Protein AF-A0A925VNV2-F1 (afdb_monomer)

Radius of gyration: 21.8 Å; Cα contacts (8 Å, |Δi|>4): 200; chains: 1; bounding box: 50×32×66 Å

Nearest PDB structures (foldseek):
  5hc9-assembly2_B  TM=7.415E-01  e=5.508E-05  Thermotoga maritima MSB8
  3h3a-assembly3_B  TM=7.361E-01  e=5.508E-05  Thermotoga maritima
  3h38-assembly1_A  TM=7.330E-01  e=1.297E-04  Thermotoga maritima
  3h37-assembly3_B  TM=7.299E-01  e=1.185E-04  Thermotoga maritima
  4wc5-assembly1_A  TM=7.336E-01  e=5.742E-04  Aquifex aeolicus VF5

pLDDT: mean 88.43, std 9.68, range [45.44, 98.38]

Solvent-accessible surface area (backbone atoms only — not comparable to full-atom values): 12417 Å² total; per-residue (Å²): 130,73,74,69,58,64,79,72,47,53,50,64,56,54,48,51,52,49,51,51,46,45,63,44,99,58,33,65,60,57,49,44,52,32,37,79,68,64,47,31,47,77,75,37,72,88,48,73,77,41,73,70,55,52,54,34,47,55,51,40,50,55,53,31,72,77,36,68,91,57,71,40,51,60,40,47,51,42,53,74,52,57,83,50,54,68,73,54,48,50,51,51,38,61,66,51,61,49,55,72,67,60,42,48,42,50,53,45,35,53,55,50,64,69,41,44,68,65,46,42,38,87,81,60,49,46,34,56,51,46,65,69,49,67,87,54,56,68,64,32,52,49,34,50,40,47,67,39,55,88,39,62,51,30,32,48,44,51,50,46,36,67,73,51,53,69,71,53,75,73,74,67,55,71,67,57,44,45,75,74,65,49,66,90,57,71,64,49,58,54,50,50,51,51,53,48,31,36,39,54,61,60,77,31,87,46,52,67,52,47,52,53,51,53,54,63,76,72,110

Foldseek 3Di:
DPPVPLVVDALQVLVVVLLVLLLDLCSLVVLVVCQVVVNQCSNPVPQHNDPLLSVLVVLVNVVCVVPVVLSDSLLSLLSSCLPPAPVRLVVNCVRNVDDDPSNLLNVLLNLVNVCQVVLLDLPNAQLNLLVSPVVGDPSSLVSCLSSPVVSCSNVVSSCCCVPPLVVDDQLDDLVNLVVVVDDDDVVSVVLSSVSSSCVSNVVDPHNVSSVVVSVVVVD

Sequence (219 aa):
MDDGMLERTSPERVCAELCLALAEPHPAYLLERADQSGVTPHIFPALHWTPPQHVRWQRAQLALALDVALAKPSLALGLLTYELDEPEREALRQRYRLPGDPARLLREVGSLKALRAALGDPALPNSRLDSLLAPYRVEAITVVQIAEQENDVLAGAISRYLNVLRPLAPLLNGRDLLGLGVRPGPQVGALLAQLRAAQADGVVTTRDEALELARKHMA

Structure (mmCIF, N/CA/C/O backbone):
data_AF-A0A925VNV2-F1
#
_entry.id   AF-A0A925VNV2-F1
#
loop_
_atom_site.group_PDB
_atom_site.id
_atom_site.type_symbol
_atom_site.label_atom_id
_atom_site.label_alt_id
_atom_site.label_comp_id
_atom_site.label_asym_id
_atom_site.label_entity_id
_atom_site.label_seq_id
_atom_site.pdbx_PDB_ins_code
_atom_site.Cartn_x
_atom_site.Cartn_y
_atom_site.Cartn_z
_atom_site.occupancy
_atom_site.B_iso_or_equiv
_atom_site.auth_seq_id
_atom_site.auth_comp_id
_atom_site.auth_asym_id
_atom_site.auth_atom_id
_atom_site.pdbx_PDB_model_num
ATOM 1 N N . MET A 1 1 ? 20.361 -9.199 -34.731 1.00 47.34 1 MET A N 1
ATOM 2 C CA . MET A 1 1 ? 19.004 -9.759 -34.558 1.00 47.34 1 MET A CA 1
ATOM 3 C C . MET A 1 1 ? 18.083 -8.945 -35.447 1.00 47.34 1 MET A C 1
ATOM 5 O O . MET A 1 1 ? 18.342 -7.759 -35.586 1.00 47.34 1 MET A O 1
ATOM 9 N N . ASP A 1 2 ? 17.123 -9.575 -36.124 1.00 45.44 2 ASP A N 1
ATOM 10 C CA . ASP A 1 2 ? 16.228 -8.907 -37.081 1.00 45.44 2 ASP A CA 1
ATOM 11 C C . ASP A 1 2 ? 15.332 -7.872 -36.374 1.00 45.44 2 ASP A C 1
ATOM 13 O O . ASP A 1 2 ? 14.291 -8.228 -35.818 1.00 45.44 2 ASP A O 1
ATOM 17 N N . ASP A 1 3 ? 15.718 -6.592 -36.433 1.00 50.28 3 ASP A N 1
ATOM 18 C CA . ASP A 1 3 ? 14.963 -5.437 -35.902 1.00 50.28 3 ASP A CA 1
ATOM 19 C C . ASP A 1 3 ? 13.498 -5.422 -36.380 1.00 50.28 3 ASP A C 1
ATOM 21 O O . ASP A 1 3 ? 12.582 -5.044 -35.653 1.00 50.28 3 ASP A O 1
ATOM 25 N N . GLY A 1 4 ? 13.237 -5.931 -37.589 1.00 56.72 4 GLY A N 1
ATOM 26 C CA . GLY A 1 4 ? 11.903 -5.931 -38.191 1.00 56.72 4 GLY A CA 1
ATOM 27 C C . GLY A 1 4 ? 10.933 -6.998 -37.668 1.00 56.72 4 GLY A C 1
ATOM 28 O O . GLY A 1 4 ? 9.763 -6.981 -38.050 1.00 56.72 4 GLY A O 1
ATOM 29 N N . MET A 1 5 ? 11.359 -7.959 -36.839 1.00 62.44 5 MET A N 1
ATOM 30 C CA . MET A 1 5 ? 10.470 -9.044 -36.385 1.00 62.44 5 MET A CA 1
ATOM 31 C C . MET A 1 5 ? 9.600 -8.629 -35.187 1.00 62.44 5 MET A C 1
ATOM 33 O O . MET A 1 5 ? 8.426 -9.005 -35.114 1.00 62.44 5 MET A O 1
ATOM 37 N N . LEU A 1 6 ? 10.135 -7.797 -34.289 1.00 61.28 6 LEU A N 1
ATOM 38 C CA . LEU A 1 6 ? 9.393 -7.240 -33.153 1.00 61.28 6 LEU A CA 1
ATOM 39 C C . LEU A 1 6 ? 8.378 -6.183 -33.596 1.00 61.28 6 LEU A C 1
ATOM 41 O O . LEU A 1 6 ? 7.252 -6.185 -33.109 1.00 61.28 6 LEU A O 1
ATOM 45 N N . GLU A 1 7 ? 8.718 -5.359 -34.588 1.00 62.47 7 GLU A N 1
ATOM 46 C CA . GLU A 1 7 ? 7.800 -4.358 -35.156 1.00 62.47 7 GLU A CA 1
ATOM 47 C C . GLU A 1 7 ? 6.587 -4.984 -35.863 1.00 62.47 7 GLU A C 1
ATOM 49 O O . GLU A 1 7 ? 5.526 -4.371 -35.971 1.00 62.47 7 GLU A O 1
ATOM 54 N N . ARG A 1 8 ? 6.723 -6.235 -36.315 1.00 69.00 8 ARG A N 1
ATOM 55 C CA . ARG A 1 8 ? 5.651 -7.029 -36.938 1.00 69.00 8 ARG A CA 1
ATOM 56 C C . ARG A 1 8 ? 4.852 -7.857 -35.932 1.00 69.00 8 ARG A C 1
ATOM 58 O O . ARG A 1 8 ? 3.890 -8.526 -36.317 1.00 69.00 8 ARG A O 1
ATOM 65 N N . THR A 1 9 ? 5.257 -7.855 -34.666 1.00 76.12 9 THR A N 1
ATOM 66 C CA . THR A 1 9 ? 4.602 -8.609 -33.600 1.00 76.12 9 THR A CA 1
ATOM 67 C C . THR A 1 9 ? 3.540 -7.735 -32.943 1.00 76.12 9 THR A C 1
ATOM 69 O O . THR A 1 9 ? 3.775 -6.567 -32.644 1.00 76.12 9 THR A O 1
ATOM 72 N N . SER A 1 10 ? 2.341 -8.282 -32.735 1.00 83.81 10 SER A N 1
ATOM 73 C CA . SER A 1 10 ? 1.261 -7.503 -32.130 1.00 83.81 10 SER A CA 1
ATOM 74 C C . SER A 1 10 ? 1.585 -7.164 -30.663 1.00 83.81 10 SER A C 1
ATOM 76 O O . SER A 1 10 ? 2.235 -7.972 -29.986 1.00 83.81 10 SER A O 1
ATOM 78 N N . PRO A 1 11 ? 1.128 -6.011 -30.136 1.00 83.00 11 PRO A N 1
ATOM 79 C CA . PRO A 1 11 ? 1.331 -5.645 -28.734 1.00 83.00 11 PRO A CA 1
ATOM 80 C C . PRO A 1 11 ? 0.873 -6.730 -27.751 1.00 83.00 11 PRO A C 1
ATOM 82 O O . PRO A 1 11 ? 1.510 -6.945 -26.726 1.00 83.00 11 PRO A O 1
ATOM 85 N N . GLU A 1 12 ? -0.187 -7.471 -28.077 1.00 80.69 12 GLU A N 1
ATOM 86 C CA . GLU A 1 12 ? -0.700 -8.567 -27.251 1.00 80.69 12 GLU A CA 1
ATOM 87 C C . GLU A 1 12 ? 0.308 -9.714 -27.134 1.00 80.69 12 GLU A C 1
ATOM 89 O O . GLU A 1 12 ? 0.502 -10.256 -26.047 1.00 80.69 12 GLU A O 1
ATOM 94 N N . ARG A 1 13 ? 0.984 -10.065 -28.237 1.00 83.81 13 ARG A N 1
ATOM 95 C CA . ARG A 1 13 ? 2.022 -11.104 -28.232 1.00 83.81 13 ARG A CA 1
ATOM 96 C C . ARG A 1 13 ? 3.247 -10.648 -27.449 1.00 83.81 13 ARG A C 1
ATOM 98 O O . ARG A 1 13 ? 3.739 -11.410 -26.629 1.00 83.81 13 ARG A O 1
ATOM 105 N N . VAL A 1 14 ? 3.686 -9.400 -27.629 1.00 84.56 14 VAL A N 1
ATOM 106 C CA . VAL A 1 14 ? 4.793 -8.831 -26.837 1.00 84.56 14 VAL A CA 1
ATOM 107 C C . VAL A 1 14 ? 4.452 -8.826 -25.343 1.00 84.56 14 VAL A C 1
ATOM 109 O O . VAL A 1 14 ? 5.281 -9.206 -24.522 1.00 84.56 14 VAL A O 1
ATOM 112 N N . CYS A 1 15 ? 3.219 -8.460 -24.979 1.00 81.88 15 CYS A N 1
ATOM 113 C CA . CYS A 1 15 ? 2.764 -8.500 -23.591 1.00 81.88 15 CYS A CA 1
ATOM 114 C C . CYS A 1 15 ? 2.761 -9.924 -23.022 1.00 81.88 15 CYS A C 1
ATOM 116 O O . CYS A 1 15 ? 3.162 -10.115 -21.877 1.00 81.88 15 CYS A O 1
ATOM 118 N N . ALA A 1 16 ? 2.318 -10.917 -23.800 1.00 80.88 16 ALA A N 1
ATOM 119 C CA . ALA A 1 16 ? 2.318 -12.313 -23.374 1.00 80.88 16 ALA A CA 1
ATOM 120 C C . ALA A 1 16 ? 3.743 -12.822 -23.105 1.00 80.88 16 ALA A C 1
ATOM 122 O O . ALA A 1 16 ? 3.992 -13.387 -22.042 1.00 80.88 16 ALA A O 1
ATOM 123 N N . GLU A 1 17 ? 4.684 -12.550 -24.012 1.00 86.81 17 GLU A N 1
ATOM 124 C CA . GLU A 1 17 ? 6.101 -12.894 -23.829 1.00 86.81 17 GLU A CA 1
ATOM 125 C C . GLU A 1 17 ? 6.716 -12.161 -22.630 1.00 86.81 17 GLU A C 1
ATOM 127 O O . GLU A 1 17 ? 7.455 -12.759 -21.854 1.00 86.81 17 GLU A O 1
ATOM 132 N N . LEU A 1 18 ? 6.365 -10.888 -22.408 1.00 82.56 18 LEU A N 1
ATOM 133 C CA . LEU A 1 18 ? 6.805 -10.156 -21.220 1.00 82.56 18 LEU A CA 1
ATOM 134 C C . LEU A 1 18 ? 6.268 -10.799 -19.934 1.00 82.56 18 LEU A C 1
ATOM 136 O O . LEU A 1 18 ? 7.007 -10.935 -18.964 1.00 82.56 18 LEU A O 1
ATOM 140 N N . CYS A 1 19 ? 5.002 -11.222 -19.910 1.00 80.56 19 CYS A N 1
ATOM 141 C CA . CYS A 1 19 ? 4.441 -11.941 -18.767 1.00 80.56 19 CYS A CA 1
ATOM 142 C C . CYS A 1 19 ? 5.165 -13.267 -18.506 1.00 80.56 19 CYS A C 1
ATOM 144 O O . CYS A 1 19 ? 5.406 -13.585 -17.343 1.00 80.56 19 CYS A O 1
ATOM 146 N N . LEU A 1 20 ? 5.523 -14.009 -19.560 1.00 83.62 20 LEU A N 1
ATOM 147 C CA . LEU A 1 20 ? 6.326 -15.228 -19.441 1.00 83.62 20 LEU A CA 1
ATOM 148 C C . LEU A 1 20 ? 7.716 -14.907 -18.884 1.00 83.62 20 LEU A C 1
ATOM 150 O O . LEU A 1 20 ? 8.099 -15.475 -17.868 1.00 83.62 20 LEU A O 1
ATOM 154 N N . ALA A 1 21 ? 8.413 -13.924 -19.456 1.00 84.19 21 ALA A N 1
ATOM 155 C CA . ALA A 1 21 ? 9.734 -13.499 -18.998 1.00 84.19 21 ALA A CA 1
ATOM 156 C C . ALA A 1 21 ? 9.735 -13.046 -17.529 1.00 84.19 21 ALA A C 1
ATOM 158 O O . ALA A 1 21 ? 10.677 -13.339 -16.800 1.00 84.19 21 ALA A O 1
ATOM 159 N N . LEU A 1 22 ? 8.677 -12.364 -17.074 1.00 81.56 22 LEU A N 1
ATOM 160 C CA . LEU A 1 22 ? 8.511 -11.942 -15.679 1.00 81.56 22 LEU A CA 1
ATOM 161 C C . LEU A 1 22 ? 8.169 -13.093 -14.718 1.00 81.56 22 LEU A C 1
ATOM 163 O O . LEU A 1 22 ? 8.310 -12.918 -13.508 1.00 81.56 22 LEU A O 1
ATOM 167 N N . ALA A 1 23 ? 7.699 -14.231 -15.232 1.00 81.00 23 ALA A N 1
ATOM 168 C CA . ALA A 1 23 ? 7.385 -15.428 -14.453 1.00 81.00 23 ALA A CA 1
ATOM 169 C C . ALA A 1 23 ? 8.557 -16.425 -14.367 1.00 81.00 23 ALA A C 1
ATOM 171 O O . ALA A 1 23 ? 8.484 -17.380 -13.594 1.00 81.00 23 ALA A O 1
ATOM 172 N N . GLU A 1 24 ? 9.626 -16.215 -15.138 1.00 83.31 24 GLU A N 1
ATOM 173 C CA . GLU A 1 24 ? 10.839 -17.036 -15.099 1.00 83.31 24 GLU A CA 1
ATOM 174 C C . GLU A 1 24 ? 11.578 -16.916 -13.749 1.00 83.31 24 GLU A C 1
ATOM 176 O O . GLU A 1 24 ? 11.422 -15.915 -13.047 1.00 83.31 24 GLU A O 1
ATOM 181 N N . PRO A 1 25 ? 12.443 -17.883 -13.376 1.00 77.12 25 PRO A N 1
ATOM 182 C CA . PRO A 1 25 ? 13.204 -17.836 -12.122 1.00 77.12 25 PRO A CA 1
ATOM 183 C C . PRO A 1 25 ? 14.156 -16.637 -11.996 1.00 77.12 25 PRO A C 1
ATOM 185 O O . PRO A 1 25 ? 14.424 -16.169 -10.890 1.00 77.12 25 PRO A O 1
ATOM 188 N N . HIS A 1 26 ? 14.675 -16.134 -13.123 1.00 76.69 26 HIS A N 1
ATOM 189 C CA . HIS A 1 26 ? 15.643 -15.030 -13.173 1.00 76.69 26 HIS A CA 1
ATOM 190 C C . HIS A 1 26 ? 15.205 -13.931 -14.157 1.00 76.69 26 HIS A C 1
ATOM 192 O O . HIS A 1 26 ? 15.873 -13.695 -15.168 1.00 76.69 26 HIS A O 1
ATOM 198 N N . PRO A 1 27 ? 14.104 -13.214 -13.868 1.00 79.75 27 PRO A N 1
ATOM 199 C CA . PRO A 1 27 ? 13.517 -12.262 -14.810 1.00 79.75 27 PRO A CA 1
ATOM 200 C C . PRO A 1 27 ? 14.434 -11.054 -15.061 1.00 79.75 27 PRO A C 1
ATOM 202 O O . PRO A 1 27 ? 14.490 -10.544 -16.177 1.00 79.75 27 PRO A O 1
ATOM 205 N N . ALA A 1 28 ? 15.232 -10.648 -14.063 1.00 80.19 28 ALA A N 1
ATOM 206 C CA . ALA A 1 28 ? 16.227 -9.578 -14.200 1.00 80.19 28 ALA A CA 1
ATOM 207 C C . ALA A 1 28 ? 17.226 -9.842 -15.328 1.00 80.19 28 ALA A C 1
ATOM 209 O O . ALA A 1 28 ? 17.515 -8.953 -16.120 1.00 80.19 28 ALA A O 1
ATOM 210 N N . TYR A 1 29 ? 17.738 -11.072 -15.401 1.00 82.94 29 TYR A N 1
ATOM 211 C CA . TYR A 1 29 ? 18.734 -11.447 -16.397 1.00 82.94 29 TYR A CA 1
ATOM 212 C C . TYR A 1 29 ? 18.166 -11.336 -17.816 1.00 82.94 29 TYR A C 1
ATOM 214 O O . TYR A 1 29 ? 18.825 -10.814 -18.713 1.00 82.94 29 TYR A O 1
ATOM 222 N N . LEU A 1 30 ? 16.925 -11.791 -18.020 1.00 83.56 30 LEU A N 1
ATOM 223 C CA . LEU A 1 30 ? 16.252 -11.706 -19.318 1.00 83.56 30 LEU A CA 1
ATOM 224 C C . LEU A 1 30 ? 16.019 -10.253 -19.742 1.00 83.56 30 LEU A C 1
ATOM 226 O O . LEU A 1 30 ? 16.251 -9.911 -20.900 1.00 83.56 30 LEU A O 1
ATOM 230 N N . LEU A 1 31 ? 15.605 -9.400 -18.805 1.00 82.00 31 LEU A N 1
ATOM 231 C CA . LEU A 1 31 ? 15.369 -7.977 -19.052 1.00 82.00 31 LEU A CA 1
ATOM 232 C C . LEU A 1 31 ? 16.671 -7.222 -19.348 1.00 82.00 31 LEU A C 1
ATOM 234 O O . LEU A 1 31 ? 16.718 -6.444 -20.297 1.00 82.00 31 LEU A O 1
ATOM 238 N N . GLU A 1 32 ? 17.744 -7.511 -18.610 1.00 85.25 32 GLU A N 1
ATOM 239 C CA . GLU A 1 32 ? 19.077 -6.969 -18.879 1.00 85.25 32 GLU A CA 1
ATOM 240 C C . GLU A 1 32 ? 19.569 -7.356 -20.280 1.00 85.25 32 GLU A C 1
ATOM 242 O O . GLU A 1 32 ? 20.040 -6.511 -21.042 1.00 85.25 32 GLU A O 1
ATOM 247 N N . ARG A 1 33 ? 19.427 -8.633 -20.657 1.00 87.56 33 ARG A N 1
ATOM 248 C CA . ARG A 1 33 ? 19.802 -9.112 -21.995 1.00 87.56 33 ARG A CA 1
ATOM 249 C C . ARG A 1 33 ? 18.975 -8.449 -23.091 1.00 87.56 33 ARG A C 1
ATOM 251 O O . ARG A 1 33 ? 19.525 -8.131 -24.148 1.00 87.56 33 ARG A O 1
ATOM 258 N N . ALA A 1 34 ? 17.674 -8.270 -22.861 1.00 84.50 34 ALA A N 1
ATOM 259 C CA . ALA A 1 34 ? 16.788 -7.590 -23.797 1.00 84.50 34 ALA A CA 1
ATOM 260 C C . ALA A 1 34 ? 17.236 -6.138 -24.013 1.00 84.50 34 ALA A C 1
ATOM 262 O O . ALA A 1 34 ? 17.289 -5.684 -25.154 1.00 84.50 34 ALA A O 1
ATOM 263 N N . ASP A 1 35 ? 17.632 -5.442 -22.948 1.00 84.94 35 ASP A N 1
ATOM 264 C CA . ASP A 1 35 ? 18.110 -4.060 -23.020 1.00 84.94 35 ASP A CA 1
ATOM 265 C C . ASP A 1 35 ? 19.449 -3.944 -23.756 1.00 84.94 35 ASP A C 1
ATOM 267 O O . ASP A 1 35 ? 19.565 -3.186 -24.717 1.00 84.94 35 ASP A O 1
ATOM 271 N N . GLN A 1 36 ? 20.421 -4.799 -23.416 1.00 87.19 36 GLN A N 1
ATOM 272 C CA . GLN A 1 36 ? 21.721 -4.882 -24.102 1.00 87.19 36 GLN A CA 1
ATOM 273 C C . GLN A 1 36 ? 21.592 -5.202 -25.598 1.00 87.19 36 GLN A C 1
ATOM 275 O O . GLN A 1 36 ? 22.461 -4.846 -26.393 1.00 87.19 36 GLN A O 1
ATOM 280 N N . SER A 1 37 ? 20.519 -5.895 -25.979 1.00 86.81 37 SER A N 1
ATOM 281 C CA . SER A 1 37 ? 20.225 -6.259 -27.367 1.00 86.81 37 SER A CA 1
ATOM 282 C C . SER A 1 37 ? 19.415 -5.193 -28.110 1.00 86.81 37 SER A C 1
ATOM 284 O O . SER A 1 37 ? 19.081 -5.406 -29.273 1.00 86.81 37 SER A O 1
ATOM 286 N N . GLY A 1 38 ? 19.074 -4.081 -27.451 1.00 85.25 38 GLY A N 1
ATOM 287 C CA . GLY A 1 38 ? 18.272 -2.999 -28.016 1.00 85.25 38 GLY A CA 1
ATOM 288 C C . GLY A 1 38 ? 16.778 -3.307 -28.120 1.00 85.25 38 GLY A C 1
ATOM 289 O O . GLY A 1 38 ? 16.069 -2.556 -28.766 1.00 85.25 38 GLY A O 1
ATOM 290 N N . VAL A 1 39 ? 16.275 -4.379 -27.494 1.00 84.88 39 VAL A N 1
ATOM 291 C CA . VAL A 1 39 ? 14.875 -4.836 -27.613 1.00 84.88 39 VAL A CA 1
ATOM 292 C C . VAL A 1 39 ? 13.920 -4.049 -26.707 1.00 84.88 39 VAL A C 1
ATOM 294 O O . VAL A 1 39 ? 12.756 -3.848 -27.062 1.00 84.88 39 VAL A O 1
ATOM 297 N N . THR A 1 40 ? 14.379 -3.582 -25.542 1.00 83.50 40 THR A N 1
ATOM 298 C CA . THR A 1 40 ? 13.534 -2.895 -24.545 1.00 83.50 40 THR A CA 1
ATOM 299 C C . THR A 1 40 ? 12.817 -1.645 -25.069 1.00 83.50 40 THR A C 1
ATOM 301 O O . THR A 1 40 ? 11.620 -1.541 -24.783 1.00 83.50 40 THR A O 1
ATOM 304 N N . PRO A 1 41 ? 13.408 -0.766 -25.912 1.00 83.00 41 PRO A N 1
ATOM 305 C CA . PRO A 1 41 ? 12.689 0.391 -26.447 1.00 83.00 41 PRO A CA 1
ATOM 306 C C . PRO A 1 41 ? 11.560 -0.001 -27.414 1.00 83.00 41 PRO A C 1
ATOM 308 O O . PRO A 1 41 ? 10.569 0.722 -27.524 1.00 83.00 41 PRO A O 1
ATOM 311 N N . HIS A 1 42 ? 11.658 -1.163 -28.079 1.00 82.38 42 HIS A N 1
ATOM 312 C CA . HIS A 1 42 ? 10.584 -1.694 -28.933 1.00 82.38 42 HIS A CA 1
ATOM 313 C C . HIS A 1 42 ? 9.419 -2.264 -28.106 1.00 82.38 42 HIS A C 1
ATOM 315 O O . HIS A 1 42 ? 8.258 -2.193 -28.530 1.00 82.38 42 HIS A O 1
ATOM 321 N N . ILE A 1 43 ? 9.705 -2.784 -26.904 1.00 81.50 43 ILE A N 1
ATOM 322 C CA . ILE A 1 43 ? 8.675 -3.142 -25.921 1.00 81.50 43 ILE A CA 1
ATOM 323 C C . ILE A 1 43 ? 8.014 -1.849 -25.431 1.00 81.50 43 ILE A C 1
ATOM 325 O O . ILE A 1 43 ? 6.816 -1.630 -25.631 1.00 81.50 43 ILE A O 1
ATOM 329 N N . PHE A 1 44 ? 8.769 -0.948 -24.819 1.00 83.25 44 PHE A N 1
ATOM 330 C CA . PHE A 1 44 ? 8.243 0.345 -24.410 1.00 83.25 44 PHE A CA 1
ATOM 331 C C . PHE A 1 44 ? 9.371 1.382 -24.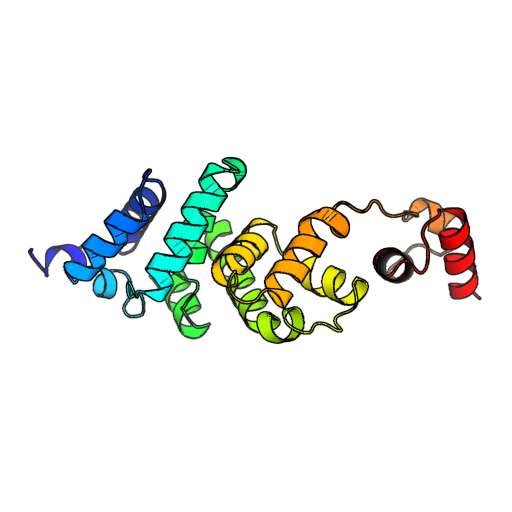397 1.00 83.25 44 PHE A C 1
ATOM 333 O O . PHE A 1 44 ? 10.365 1.139 -23.722 1.00 83.25 44 PHE A O 1
ATOM 340 N N . PRO A 1 45 ? 9.242 2.535 -25.083 1.00 83.88 45 PRO A N 1
ATOM 341 C CA . PRO A 1 45 ? 10.367 3.454 -25.274 1.00 83.88 45 PRO A CA 1
ATOM 342 C C . PRO A 1 45 ? 11.024 3.953 -23.986 1.00 83.88 45 PRO A C 1
ATOM 344 O O . PRO A 1 45 ? 12.233 4.122 -23.967 1.00 83.88 45 PRO A O 1
ATOM 347 N N . ALA A 1 46 ? 10.237 4.163 -22.927 1.00 84.56 46 ALA A N 1
ATOM 348 C CA . ALA A 1 46 ? 10.727 4.624 -21.625 1.00 84.56 46 ALA A CA 1
ATOM 349 C C . ALA A 1 46 ? 11.243 3.486 -20.723 1.00 84.56 46 ALA A C 1
ATOM 351 O O . ALA A 1 46 ? 11.639 3.714 -19.579 1.00 84.56 46 ALA A O 1
ATOM 352 N N . LEU A 1 47 ? 11.196 2.239 -21.201 1.00 82.81 47 LEU A N 1
ATOM 353 C CA . LEU A 1 47 ? 11.722 1.099 -20.472 1.00 82.81 47 LEU A CA 1
ATOM 354 C C . LEU A 1 47 ? 13.214 0.952 -20.766 1.00 82.81 47 LEU A C 1
ATOM 356 O O . LEU A 1 47 ? 13.607 0.613 -21.878 1.00 82.81 47 LEU A O 1
ATOM 360 N N . HIS A 1 48 ? 14.026 1.175 -19.739 1.00 80.31 48 HIS A N 1
ATOM 361 C CA . HIS A 1 48 ? 15.480 1.081 -19.817 1.00 80.31 48 HIS A CA 1
ATOM 362 C C . HIS A 1 48 ? 16.015 0.292 -18.640 1.00 80.31 48 HIS A C 1
ATOM 364 O O . HIS A 1 48 ? 15.658 0.610 -17.508 1.00 80.31 48 HIS A O 1
ATOM 370 N N . TRP A 1 49 ? 16.911 -0.660 -18.876 1.00 81.38 49 TRP A N 1
ATOM 371 C CA . TRP A 1 49 ? 17.584 -1.382 -17.802 1.00 81.38 49 TRP A CA 1
ATOM 372 C C . TRP A 1 49 ? 18.760 -0.569 -17.255 1.00 81.38 49 TRP A C 1
ATOM 374 O O . TRP A 1 49 ? 19.865 -0.561 -17.795 1.00 81.38 49 TRP A O 1
ATOM 384 N N . THR A 1 50 ? 18.527 0.148 -16.158 1.00 78.88 50 THR A N 1
ATOM 385 C CA . THR A 1 50 ? 19.543 1.013 -15.540 1.00 78.88 50 THR A CA 1
ATOM 386 C C . THR A 1 50 ? 20.225 0.335 -14.344 1.00 78.88 50 THR A C 1
ATOM 388 O O . THR A 1 50 ? 19.633 -0.545 -13.712 1.00 78.88 50 THR A O 1
ATOM 391 N N . PRO A 1 51 ? 21.446 0.750 -13.944 1.00 79.38 51 PRO A N 1
ATOM 392 C CA . PRO A 1 51 ? 22.085 0.209 -12.742 1.00 79.38 51 PRO A CA 1
ATOM 393 C C . PRO A 1 51 ? 21.215 0.305 -11.467 1.00 79.38 51 PRO A C 1
ATOM 395 O O . PRO A 1 51 ? 21.152 -0.679 -10.727 1.00 79.38 51 PRO A O 1
ATOM 398 N N . PRO A 1 52 ? 20.461 1.401 -11.215 1.00 77.31 52 PRO A N 1
ATOM 399 C CA . PRO A 1 52 ? 19.480 1.437 -10.128 1.00 77.31 52 PRO A CA 1
ATOM 400 C C . PRO A 1 52 ? 18.373 0.376 -10.242 1.00 77.31 52 PRO A C 1
ATOM 402 O O . PRO A 1 52 ? 17.992 -0.214 -9.229 1.00 77.31 52 PRO A O 1
ATOM 405 N N . GLN A 1 53 ? 17.870 0.088 -11.450 1.00 78.56 53 GLN A N 1
ATOM 406 C CA . GLN A 1 53 ? 16.894 -0.992 -11.645 1.00 78.56 53 GLN A CA 1
ATOM 407 C C . GLN A 1 53 ? 17.490 -2.359 -11.318 1.00 78.56 53 GLN A C 1
ATOM 409 O O . GLN A 1 53 ? 16.843 -3.145 -10.625 1.00 78.56 53 GLN A O 1
ATOM 414 N N . HIS A 1 54 ? 18.734 -2.612 -11.731 1.00 80.25 54 HIS A N 1
ATOM 415 C CA . HIS A 1 54 ? 19.434 -3.852 -11.407 1.00 80.25 54 HIS A CA 1
ATOM 416 C C . HIS A 1 54 ? 19.536 -4.059 -9.886 1.00 80.25 54 HIS A C 1
ATOM 418 O O . HIS A 1 54 ? 19.182 -5.123 -9.375 1.00 80.25 54 HIS A O 1
ATOM 424 N N . VAL A 1 55 ? 19.940 -3.025 -9.137 1.00 79.75 55 VAL A N 1
ATOM 425 C CA . VAL A 1 55 ? 20.030 -3.084 -7.666 1.00 79.75 55 VAL A CA 1
ATOM 426 C C . VAL A 1 55 ? 18.665 -3.352 -7.026 1.00 79.75 55 VAL A C 1
ATOM 428 O O . VAL A 1 55 ? 18.544 -4.234 -6.172 1.00 79.75 55 VAL A O 1
ATOM 431 N N . ARG A 1 56 ? 17.610 -2.641 -7.447 1.00 82.62 56 ARG A N 1
ATOM 432 C CA . ARG A 1 56 ? 16.250 -2.879 -6.932 1.00 82.62 56 ARG A CA 1
ATOM 433 C C . ARG A 1 56 ? 15.765 -4.287 -7.222 1.00 82.62 56 ARG A C 1
ATOM 435 O O . ARG A 1 56 ? 15.143 -4.900 -6.360 1.00 82.62 56 ARG A O 1
ATOM 442 N N . TRP A 1 57 ? 16.066 -4.819 -8.401 1.00 80.88 57 TRP A N 1
ATOM 443 C CA . TRP A 1 57 ? 15.643 -6.162 -8.766 1.00 80.88 57 TRP A CA 1
ATOM 444 C C . TRP A 1 57 ? 16.404 -7.247 -8.008 1.00 80.88 57 TRP A C 1
ATOM 446 O O . TRP A 1 57 ? 15.823 -8.253 -7.607 1.00 80.88 57 TRP A O 1
ATOM 456 N N . GLN A 1 58 ? 17.697 -7.048 -7.751 1.00 79.50 58 GLN A N 1
ATOM 457 C CA . GLN A 1 58 ? 18.464 -7.941 -6.887 1.00 79.50 58 GLN A CA 1
ATOM 458 C C . GLN A 1 58 ? 17.867 -7.984 -5.471 1.00 79.50 58 GLN A C 1
ATOM 460 O O . GLN A 1 58 ? 17.692 -9.062 -4.904 1.00 79.50 58 GLN A O 1
ATOM 465 N N . ARG A 1 59 ? 17.472 -6.826 -4.927 1.00 77.62 59 ARG A N 1
ATOM 466 C CA . ARG A 1 59 ? 16.772 -6.738 -3.634 1.00 77.62 59 ARG A CA 1
ATOM 467 C C . ARG A 1 59 ? 15.397 -7.395 -3.672 1.00 77.62 59 ARG A C 1
ATOM 469 O O . ARG A 1 59 ? 15.056 -8.135 -2.754 1.00 77.62 59 ARG A O 1
ATOM 476 N N . ALA A 1 60 ? 14.634 -7.168 -4.739 1.00 79.38 60 ALA A N 1
ATOM 477 C CA . ALA A 1 60 ? 13.353 -7.824 -4.954 1.00 79.38 60 ALA A CA 1
ATOM 478 C C . ALA A 1 60 ? 13.501 -9.345 -4.920 1.00 79.38 60 ALA A C 1
ATOM 480 O O . ALA A 1 60 ? 12.763 -10.003 -4.202 1.00 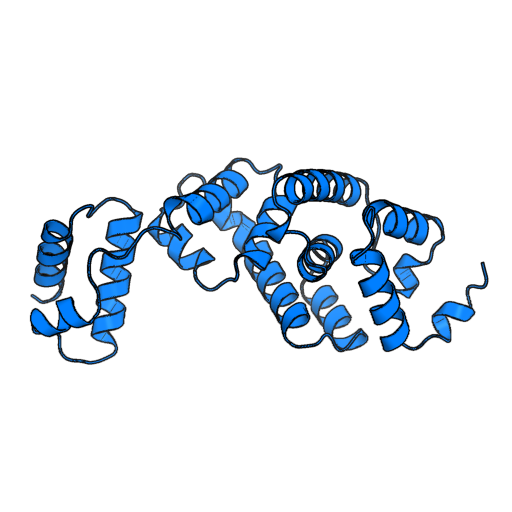79.38 60 ALA A O 1
ATOM 481 N N . GLN A 1 61 ? 14.488 -9.901 -5.626 1.00 76.94 61 GLN A N 1
ATOM 482 C CA . GLN A 1 61 ? 14.752 -11.342 -5.630 1.00 76.94 61 GLN A CA 1
ATOM 483 C C . GLN A 1 61 ? 15.066 -11.882 -4.232 1.00 76.94 61 GLN A C 1
ATOM 485 O O . GLN A 1 61 ? 14.545 -12.930 -3.865 1.00 76.94 61 GLN A O 1
ATOM 490 N N . LEU A 1 62 ? 15.858 -11.164 -3.430 1.00 77.06 62 LEU A N 1
ATOM 491 C CA . LEU A 1 62 ? 16.118 -11.555 -2.041 1.00 77.06 62 LEU A CA 1
ATOM 492 C C . LEU A 1 62 ? 14.832 -11.543 -1.201 1.00 77.06 62 LEU A C 1
ATOM 494 O O . LEU A 1 62 ? 14.579 -12.495 -0.470 1.00 77.06 62 LEU A O 1
ATOM 498 N N . ALA A 1 63 ? 13.992 -10.513 -1.337 1.00 75.62 63 ALA A N 1
ATOM 499 C CA . ALA A 1 63 ? 12.706 -10.443 -0.641 1.00 75.62 63 ALA A CA 1
ATOM 500 C C . ALA A 1 63 ? 11.742 -11.567 -1.077 1.00 75.62 63 ALA A C 1
ATOM 502 O O . ALA A 1 63 ? 11.127 -12.211 -0.232 1.00 75.62 63 ALA A O 1
ATOM 503 N N . LEU A 1 64 ? 11.658 -11.848 -2.381 1.00 74.62 64 LEU A N 1
ATOM 504 C CA . LEU A 1 64 ? 10.853 -12.932 -2.962 1.00 74.62 64 LEU A CA 1
ATOM 505 C C . LEU A 1 64 ? 11.337 -14.321 -2.524 1.00 74.62 64 LEU A C 1
ATOM 507 O O . LEU A 1 64 ? 10.530 -15.230 -2.352 1.00 74.62 64 LEU A O 1
ATOM 511 N N . ALA A 1 65 ? 12.647 -14.494 -2.337 1.00 73.88 65 ALA A N 1
ATOM 512 C CA . ALA A 1 65 ? 13.222 -15.742 -1.841 1.00 73.88 65 ALA A CA 1
ATOM 513 C C . ALA A 1 65 ? 12.869 -16.007 -0.368 1.00 73.88 65 ALA A C 1
ATOM 515 O O . ALA A 1 65 ? 12.801 -17.162 0.045 1.00 73.88 65 ALA A O 1
ATOM 516 N N . LEU A 1 66 ? 12.641 -14.949 0.418 1.00 74.12 66 LEU A N 1
ATOM 517 C CA . LEU A 1 66 ? 12.214 -15.047 1.815 1.00 74.12 66 LEU A CA 1
ATOM 518 C C . LEU A 1 66 ? 10.699 -15.243 1.954 1.00 74.12 66 LEU A C 1
ATOM 520 O O . LEU A 1 66 ? 10.258 -15.864 2.919 1.00 74.12 66 LEU A O 1
ATOM 524 N N . ASP A 1 67 ? 9.913 -14.742 0.997 1.00 75.94 67 ASP A N 1
ATOM 525 C CA . ASP A 1 67 ? 8.460 -14.900 0.969 1.00 75.94 67 ASP A CA 1
ATOM 526 C C . ASP A 1 67 ? 7.946 -15.202 -0.447 1.00 75.94 67 ASP A C 1
ATOM 528 O O . ASP A 1 67 ? 7.717 -14.315 -1.276 1.00 75.94 67 ASP A O 1
ATOM 532 N N . VAL A 1 68 ? 7.688 -16.487 -0.702 1.00 71.00 68 VAL A N 1
ATOM 533 C CA . VAL A 1 68 ? 7.153 -16.976 -1.980 1.00 71.00 68 VAL A CA 1
ATOM 534 C C . VAL A 1 68 ? 5.762 -16.424 -2.300 1.00 71.00 68 VAL A C 1
ATOM 536 O O . VAL A 1 68 ? 5.375 -16.403 -3.467 1.00 71.00 68 VAL A O 1
ATOM 539 N N . ALA A 1 69 ? 5.005 -15.935 -1.308 1.00 71.50 69 ALA A N 1
ATOM 540 C CA . ALA A 1 69 ? 3.709 -15.304 -1.555 1.00 71.50 69 ALA A CA 1
ATOM 541 C C . ALA A 1 69 ? 3.844 -13.999 -2.359 1.00 71.50 69 ALA A C 1
ATOM 543 O O . ALA A 1 69 ? 2.873 -13.543 -2.974 1.00 71.50 69 ALA A O 1
ATOM 544 N N . LEU A 1 70 ? 5.049 -13.420 -2.391 1.00 71.19 70 LEU A N 1
ATOM 545 C CA . LEU A 1 70 ? 5.376 -12.237 -3.176 1.00 71.19 70 LEU A CA 1
ATOM 546 C C . LEU A 1 70 ? 5.714 -12.561 -4.640 1.00 71.19 70 LEU A C 1
ATOM 548 O O . LEU A 1 70 ? 5.716 -11.641 -5.457 1.00 71.19 70 LEU A O 1
ATOM 552 N N . ALA A 1 71 ? 5.957 -13.830 -5.005 1.00 73.38 71 ALA A N 1
ATOM 553 C CA . ALA A 1 71 ? 6.361 -14.271 -6.349 1.00 73.38 71 ALA A CA 1
ATOM 554 C C . ALA A 1 71 ? 5.206 -14.212 -7.373 1.00 73.38 71 ALA A C 1
ATOM 556 O O . ALA A 1 71 ? 4.831 -15.197 -8.006 1.00 73.38 71 ALA A O 1
ATOM 557 N N . LYS A 1 72 ? 4.606 -13.028 -7.519 1.00 79.06 72 LYS A N 1
ATOM 558 C CA . LYS A 1 72 ? 3.504 -12.738 -8.434 1.00 79.06 72 LYS A CA 1
ATOM 559 C C . LYS A 1 72 ? 4.040 -11.969 -9.647 1.00 79.06 72 LYS A C 1
ATOM 561 O O . LYS A 1 72 ? 4.687 -10.936 -9.451 1.00 79.06 72 LYS A O 1
ATOM 566 N N . PRO A 1 73 ? 3.682 -12.350 -10.890 1.00 78.00 73 PRO A N 1
ATOM 567 C CA . PRO A 1 73 ? 4.078 -11.607 -12.093 1.00 78.00 73 PRO A CA 1
ATOM 568 C C . PRO A 1 73 ? 3.681 -10.123 -12.055 1.00 78.00 73 PRO A C 1
ATOM 570 O O . PRO A 1 73 ? 4.366 -9.265 -12.605 1.00 78.00 73 PRO A O 1
ATOM 573 N N . SER A 1 74 ? 2.592 -9.793 -11.353 1.00 81.12 74 SER A N 1
ATOM 574 C CA . SER A 1 74 ? 2.155 -8.412 -11.159 1.00 81.12 74 SER A CA 1
ATOM 575 C C . SER A 1 74 ? 3.157 -7.586 -10.343 1.00 81.12 74 SER A C 1
ATOM 577 O O . SER A 1 74 ? 3.401 -6.434 -10.680 1.00 81.12 74 SER A O 1
ATOM 579 N N . LEU A 1 75 ? 3.774 -8.159 -9.303 1.00 83.44 75 LEU A N 1
ATOM 580 C CA . LEU A 1 75 ? 4.790 -7.466 -8.503 1.00 83.44 75 LEU A CA 1
ATOM 581 C C . LEU A 1 75 ? 6.027 -7.171 -9.359 1.00 83.44 75 LEU A C 1
ATOM 583 O O . LEU A 1 75 ? 6.511 -6.040 -9.359 1.00 83.44 75 LEU A O 1
ATOM 587 N N . ALA A 1 76 ? 6.467 -8.148 -10.156 1.00 83.62 76 ALA A N 1
ATOM 588 C CA . ALA A 1 76 ? 7.556 -7.983 -11.114 1.00 83.62 76 ALA A CA 1
ATOM 589 C C . ALA A 1 76 ? 7.252 -6.861 -12.131 1.00 83.62 76 ALA A C 1
ATOM 591 O O . ALA A 1 76 ? 8.074 -5.971 -12.339 1.00 83.62 76 ALA A O 1
ATOM 592 N N . LEU A 1 77 ? 6.034 -6.819 -12.684 1.00 86.00 77 LEU A N 1
ATOM 593 C CA . LEU A 1 77 ? 5.586 -5.718 -13.547 1.00 86.00 77 LEU A CA 1
ATOM 594 C C . LEU A 1 77 ? 5.630 -4.355 -12.830 1.00 86.00 77 LEU A C 1
ATOM 596 O O . LEU A 1 77 ? 6.065 -3.361 -13.413 1.00 86.00 77 LEU A O 1
ATOM 600 N N . GLY A 1 78 ? 5.183 -4.296 -11.574 1.00 90.00 78 GLY A N 1
ATOM 601 C CA . GLY A 1 78 ? 5.212 -3.075 -10.768 1.00 90.00 78 GLY A CA 1
ATOM 602 C C . GLY A 1 78 ? 6.631 -2.551 -10.539 1.00 90.00 78 GLY A C 1
ATOM 603 O O . GLY A 1 78 ? 6.859 -1.351 -10.653 1.00 90.00 78 GLY A O 1
ATOM 604 N N . LEU A 1 79 ? 7.589 -3.443 -10.280 1.00 87.94 79 LEU A N 1
ATOM 605 C CA . LEU A 1 79 ? 9.006 -3.092 -10.148 1.00 87.94 79 LEU A CA 1
ATOM 606 C C . LEU A 1 79 ? 9.613 -2.633 -11.474 1.00 87.94 79 LEU A C 1
ATOM 608 O O . LEU A 1 79 ? 10.324 -1.630 -11.505 1.00 87.94 79 LEU A O 1
ATOM 612 N N . LEU A 1 80 ? 9.298 -3.337 -12.565 1.00 85.88 80 LEU A N 1
ATOM 613 C CA . LEU A 1 80 ? 9.810 -3.039 -13.903 1.00 85.88 80 LEU A CA 1
ATOM 614 C C . LEU A 1 80 ? 9.408 -1.630 -14.344 1.00 85.88 80 LEU A C 1
ATOM 616 O O . LEU A 1 80 ? 10.180 -0.897 -14.950 1.00 85.88 80 LEU A O 1
ATOM 620 N N . THR A 1 81 ? 8.180 -1.249 -14.010 1.00 88.44 81 THR A N 1
ATOM 621 C CA . THR A 1 81 ? 7.576 0.025 -14.410 1.00 88.44 81 THR A CA 1
ATOM 622 C C . THR A 1 81 ? 7.665 1.096 -13.325 1.00 88.44 81 THR A C 1
ATOM 624 O O . THR A 1 81 ? 7.087 2.173 -13.480 1.00 88.44 81 THR A O 1
ATOM 627 N N . TYR A 1 82 ? 8.391 0.837 -12.229 1.00 91.31 82 TYR A N 1
ATOM 628 C CA . TYR A 1 82 ? 8.464 1.762 -11.099 1.00 91.31 82 TYR A CA 1
ATOM 629 C C . TYR A 1 82 ? 9.073 3.108 -11.492 1.00 91.31 82 TYR A C 1
ATOM 631 O O . TYR A 1 82 ? 8.625 4.146 -11.006 1.00 91.31 82 TYR A O 1
ATOM 639 N N . GLU A 1 83 ? 10.067 3.109 -12.386 1.00 88.88 83 GLU A N 1
ATOM 640 C CA . GLU A 1 83 ? 10.737 4.334 -12.838 1.00 88.88 83 GLU A CA 1
ATOM 641 C C . GLU A 1 83 ? 9.855 5.233 -13.688 1.00 88.88 83 GLU A C 1
ATOM 643 O O . GLU A 1 83 ? 10.007 6.450 -13.596 1.00 88.88 83 GLU A O 1
ATOM 648 N N . LEU A 1 84 ? 8.884 4.655 -14.397 1.00 90.06 84 LEU A N 1
ATOM 649 C CA . LEU A 1 84 ? 8.002 5.406 -15.275 1.00 90.06 84 LEU A CA 1
ATOM 650 C C . LEU A 1 84 ? 7.288 6.531 -14.511 1.00 90.06 84 LEU A C 1
ATOM 652 O O . LEU A 1 84 ? 7.020 6.435 -13.301 1.00 90.06 84 LEU A O 1
ATOM 656 N N . ASP A 1 85 ? 6.972 7.617 -15.194 1.00 91.38 85 ASP A N 1
ATOM 657 C CA . ASP A 1 85 ? 6.066 8.643 -14.697 1.00 91.38 85 ASP A CA 1
ATOM 658 C C . ASP A 1 85 ? 4.594 8.280 -14.984 1.00 91.38 85 ASP A C 1
ATOM 660 O O . ASP A 1 85 ? 4.275 7.166 -15.411 1.00 91.38 85 ASP A O 1
ATOM 664 N N . GLU A 1 86 ? 3.651 9.157 -14.626 1.00 91.06 86 GLU A N 1
ATOM 665 C CA . GLU A 1 86 ? 2.228 8.849 -14.831 1.00 91.06 86 GLU A CA 1
ATOM 666 C C . GLU A 1 86 ? 1.807 8.847 -16.310 1.00 91.06 86 GLU A C 1
ATOM 668 O O . GLU A 1 86 ? 1.126 7.896 -16.705 1.00 91.06 86 GLU A O 1
ATOM 673 N N . PRO A 1 87 ? 2.217 9.827 -17.143 1.00 92.56 87 PRO A N 1
ATOM 674 C CA . PRO A 1 87 ? 2.029 9.756 -18.592 1.00 92.56 87 PRO A CA 1
ATOM 675 C C . PRO A 1 87 ? 2.562 8.460 -19.220 1.00 92.56 87 PRO A C 1
ATOM 677 O O . PRO A 1 87 ? 1.855 7.818 -19.997 1.00 92.56 87 PRO A O 1
ATOM 680 N N . GLU A 1 88 ? 3.771 8.037 -18.854 1.00 93.06 88 GLU A N 1
ATOM 681 C CA . GLU A 1 88 ? 4.401 6.817 -19.359 1.00 93.06 88 GLU A CA 1
ATOM 682 C C . GLU A 1 88 ? 3.656 5.560 -18.900 1.00 93.06 88 GLU A C 1
ATOM 684 O O . GLU A 1 88 ? 3.376 4.672 -19.710 1.00 93.06 88 GLU A O 1
ATOM 689 N N . ARG A 1 89 ? 3.257 5.482 -17.622 1.00 91.00 89 ARG A N 1
ATOM 690 C CA . ARG A 1 89 ? 2.430 4.368 -17.131 1.00 91.00 89 ARG A CA 1
ATOM 691 C C . ARG A 1 89 ? 1.092 4.288 -17.855 1.00 91.00 89 ARG A C 1
ATOM 693 O O . ARG A 1 89 ? 0.645 3.183 -18.161 1.00 91.00 89 ARG A O 1
ATOM 700 N N . GLU A 1 90 ? 0.438 5.418 -18.117 1.00 90.62 90 GLU A N 1
ATOM 701 C CA . GLU A 1 90 ? -0.823 5.435 -18.862 1.00 90.62 90 GLU A CA 1
ATOM 702 C C . GLU A 1 90 ? -0.624 4.985 -20.312 1.00 90.62 90 GLU A C 1
ATOM 704 O O . GLU A 1 90 ? -1.361 4.120 -20.786 1.00 90.62 90 GLU A O 1
ATOM 709 N N . ALA A 1 91 ? 0.417 5.474 -20.987 1.00 91.75 91 ALA A N 1
ATOM 710 C CA . ALA A 1 91 ? 0.758 5.030 -22.335 1.00 91.75 91 ALA A CA 1
ATOM 711 C C . ALA A 1 91 ? 1.051 3.518 -22.389 1.00 91.75 91 ALA A C 1
ATOM 713 O O . ALA A 1 91 ? 0.604 2.838 -23.315 1.00 91.75 91 ALA A O 1
ATOM 714 N N . LEU A 1 92 ? 1.729 2.961 -21.379 1.00 90.38 92 LEU A N 1
ATOM 715 C CA . LEU A 1 92 ? 1.976 1.520 -21.266 1.00 90.38 92 LEU A CA 1
ATOM 716 C C . LEU A 1 92 ? 0.667 0.738 -21.081 1.00 90.38 92 LEU A C 1
ATOM 718 O O . LEU A 1 92 ? 0.436 -0.252 -21.782 1.00 90.38 92 LEU A O 1
ATOM 722 N N . ARG A 1 93 ? -0.217 1.201 -20.183 1.00 89.81 93 ARG A N 1
ATOM 723 C CA . ARG A 1 93 ? -1.545 0.601 -19.959 1.00 89.81 93 ARG A CA 1
ATOM 724 C C . ARG A 1 93 ? -2.377 0.576 -21.241 1.00 89.81 93 ARG A C 1
ATOM 726 O O . ARG A 1 93 ? -3.001 -0.446 -21.523 1.00 89.81 93 ARG A O 1
ATOM 733 N N . GLN A 1 94 ? -2.369 1.664 -22.012 1.00 89.56 94 GLN A N 1
ATOM 734 C CA . GLN A 1 94 ? -3.112 1.782 -23.269 1.00 89.56 94 GLN A CA 1
ATOM 735 C C . GLN A 1 94 ? -2.515 0.918 -24.384 1.00 89.56 94 GLN A C 1
ATOM 737 O O . GLN A 1 94 ? -3.254 0.176 -25.033 1.00 89.56 94 GLN A O 1
ATOM 742 N N . ARG A 1 95 ? -1.187 0.965 -24.577 1.00 89.31 95 ARG A N 1
ATOM 743 C CA . ARG A 1 95 ? -0.472 0.191 -25.610 1.00 89.31 95 ARG A CA 1
ATOM 744 C C . ARG A 1 95 ? -0.739 -1.304 -25.479 1.00 89.31 95 ARG A C 1
ATOM 746 O O . ARG A 1 95 ? -1.008 -1.961 -26.479 1.00 89.31 95 ARG A O 1
ATOM 753 N N . TYR A 1 96 ? -0.683 -1.818 -24.252 1.00 87.81 96 TYR A N 1
ATOM 754 C CA . TYR A 1 96 ? -0.820 -3.246 -23.967 1.00 87.81 96 TYR A CA 1
ATOM 755 C C . TYR A 1 96 ? -2.209 -3.669 -23.500 1.00 87.81 96 TYR A C 1
ATOM 757 O O . TYR A 1 96 ? -2.421 -4.848 -23.230 1.00 87.81 96 TYR A O 1
ATOM 765 N N . ARG A 1 97 ? -3.157 -2.726 -23.411 1.00 86.75 97 ARG A N 1
ATOM 766 C CA . ARG A 1 97 ? -4.538 -2.962 -22.957 1.00 86.75 97 ARG A CA 1
ATOM 767 C C . ARG A 1 97 ? -4.580 -3.805 -21.681 1.00 86.75 97 ARG A C 1
ATOM 769 O O . ARG A 1 97 ? -5.290 -4.808 -21.608 1.00 86.75 97 ARG A O 1
ATOM 776 N N . LEU A 1 98 ? -3.771 -3.410 -20.696 1.00 82.81 98 LEU A N 1
ATOM 777 C CA . LEU A 1 98 ? -3.572 -4.209 -19.491 1.00 82.81 98 LEU A CA 1
ATOM 778 C C . LEU A 1 98 ? -4.920 -4.504 -18.806 1.00 82.81 98 LEU A C 1
ATOM 780 O O . LEU A 1 98 ? -5.702 -3.575 -18.574 1.00 82.81 98 LEU A O 1
ATOM 784 N N . PRO A 1 99 ? -5.203 -5.773 -18.458 1.00 79.12 99 PRO A N 1
ATOM 785 C CA . PRO A 1 99 ? -6.456 -6.142 -17.817 1.00 79.12 99 PRO A CA 1
ATOM 786 C C . PRO A 1 99 ? -6.519 -5.602 -16.380 1.00 79.12 99 PRO A C 1
ATOM 788 O O . PRO A 1 99 ? -5.539 -5.084 -15.839 1.00 79.12 99 PRO A O 1
ATOM 791 N N . GLY A 1 100 ? -7.695 -5.721 -15.756 1.00 83.19 100 GLY A N 1
ATOM 792 C CA . GLY A 1 100 ? -8.052 -5.028 -14.512 1.00 83.19 100 GLY A CA 1
ATOM 793 C C . GLY A 1 100 ? -6.987 -5.044 -13.410 1.00 83.19 100 GLY A C 1
ATOM 794 O O . GLY A 1 100 ? -6.620 -3.978 -12.914 1.00 83.19 100 GLY A O 1
ATOM 795 N N . AS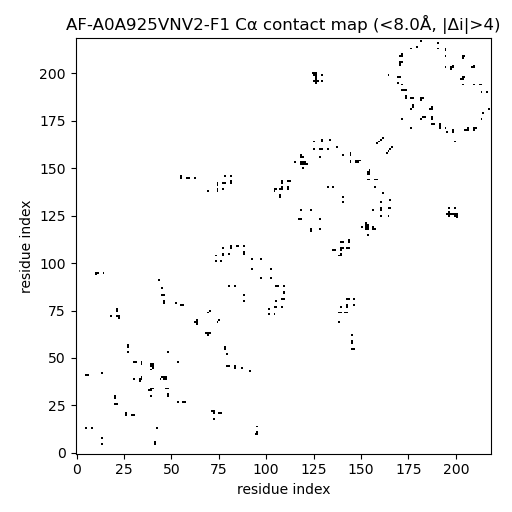P A 1 101 ? -6.460 -6.215 -13.045 1.00 86.31 101 ASP A N 1
ATOM 796 C CA . ASP A 1 101 ? -5.539 -6.347 -11.907 1.00 86.31 101 ASP A CA 1
ATOM 797 C C . ASP A 1 101 ? -4.152 -5.713 -12.130 1.00 86.31 101 ASP A C 1
ATOM 799 O O . ASP A 1 101 ? -3.736 -4.918 -11.273 1.00 86.31 101 ASP A O 1
ATOM 803 N N . PRO A 1 102 ? -3.442 -5.987 -13.246 1.00 87.00 102 PRO A N 1
ATOM 804 C CA . PRO A 1 102 ? -2.210 -5.279 -13.595 1.00 87.00 102 PRO A CA 1
ATOM 805 C C . PRO A 1 102 ? -2.409 -3.768 -13.750 1.00 87.00 102 PRO A C 1
ATOM 807 O O . PRO A 1 102 ? -1.658 -2.987 -13.169 1.00 87.00 102 PRO A O 1
ATOM 810 N N . ALA A 1 103 ? -3.453 -3.330 -14.463 1.00 89.50 103 ALA A N 1
ATOM 811 C CA . ALA A 1 103 ? -3.719 -1.904 -14.659 1.00 89.50 103 ALA A CA 1
ATOM 812 C C . ALA A 1 103 ? -4.016 -1.183 -13.334 1.00 89.50 103 ALA A C 1
ATOM 814 O O . ALA A 1 103 ? -3.569 -0.054 -13.112 1.00 89.50 103 ALA A O 1
ATOM 815 N N . ARG A 1 104 ? -4.753 -1.833 -12.425 1.00 92.44 104 ARG A N 1
ATOM 816 C CA . ARG A 1 104 ? -4.984 -1.330 -11.067 1.00 92.44 104 ARG A CA 1
ATOM 817 C C . ARG A 1 104 ? -3.684 -1.240 -10.276 1.00 92.44 104 ARG A C 1
ATOM 819 O O . ARG A 1 104 ? -3.457 -0.206 -9.657 1.00 92.44 104 ARG A O 1
ATOM 826 N N . LEU A 1 105 ? -2.832 -2.266 -10.328 1.00 92.25 105 LEU A N 1
ATOM 827 C CA . LEU A 1 105 ? -1.549 -2.253 -9.624 1.00 92.25 105 LEU A CA 1
ATOM 828 C C . LEU A 1 105 ? -0.696 -1.057 -10.045 1.00 92.25 105 LEU A C 1
ATOM 830 O O . LEU A 1 105 ? -0.213 -0.331 -9.185 1.00 92.25 105 LEU A O 1
ATOM 834 N N . LEU A 1 106 ? -0.563 -0.811 -11.350 1.00 93.19 106 LEU A N 1
ATOM 835 C CA . LEU A 1 106 ? 0.249 0.299 -11.851 1.00 93.19 106 LEU A CA 1
ATOM 836 C C . LEU A 1 106 ? -0.276 1.670 -11.402 1.00 93.19 106 LEU A C 1
ATOM 838 O O . LEU A 1 106 ? 0.521 2.557 -11.103 1.00 93.19 106 LEU A O 1
ATOM 842 N N . ARG A 1 107 ? -1.601 1.844 -11.309 1.00 94.19 107 ARG A N 1
ATOM 843 C CA . ARG A 1 107 ? -2.209 3.073 -10.763 1.00 94.19 107 ARG A CA 1
ATOM 844 C C . ARG A 1 107 ? -1.934 3.245 -9.270 1.00 94.19 107 ARG A C 1
ATOM 846 O O . ARG A 1 107 ? -1.619 4.348 -8.826 1.00 94.19 107 ARG A O 1
ATOM 853 N N . GLU A 1 108 ? -2.051 2.166 -8.499 1.00 96.31 108 GLU A N 1
ATOM 854 C CA . GLU A 1 108 ? -1.773 2.168 -7.058 1.00 96.31 108 GLU A CA 1
ATOM 855 C C . GLU A 1 108 ? -0.292 2.477 -6.788 1.00 96.31 108 GLU A C 1
ATOM 857 O O . GLU A 1 108 ? 0.008 3.348 -5.975 1.00 96.31 108 GLU A O 1
ATOM 862 N N . VAL A 1 109 ? 0.628 1.852 -7.532 1.00 95.69 109 VAL A N 1
ATOM 863 C CA . VAL A 1 109 ? 2.074 2.125 -7.458 1.00 95.69 109 VAL A CA 1
ATOM 864 C C . VAL A 1 109 ? 2.385 3.577 -7.814 1.00 95.69 109 VAL A C 1
ATOM 866 O O . VAL A 1 109 ? 3.118 4.231 -7.079 1.00 95.69 109 VAL A O 1
ATOM 869 N N . GLY A 1 110 ? 1.801 4.116 -8.891 1.00 95.12 110 GLY A N 1
ATOM 870 C CA . GLY A 1 110 ? 1.982 5.523 -9.261 1.00 95.12 110 GLY A CA 1
ATOM 871 C C . GLY A 1 110 ? 1.514 6.489 -8.169 1.00 95.12 110 GLY A C 1
ATOM 872 O O . GLY A 1 110 ? 2.222 7.435 -7.822 1.00 95.12 110 GLY A O 1
ATOM 873 N N . SER A 1 111 ? 0.359 6.200 -7.567 1.00 96.19 111 SER A N 1
ATOM 874 C CA . SER A 1 111 ? -0.208 7.004 -6.478 1.00 96.19 111 SER A CA 1
ATOM 875 C C . SER A 1 111 ? 0.653 6.936 -5.211 1.00 96.19 111 SER A C 1
ATOM 877 O O . SER A 1 111 ? 0.937 7.963 -4.598 1.00 96.19 111 SER A O 1
ATOM 879 N N . LEU A 1 112 ? 1.151 5.752 -4.845 1.00 96.81 112 LEU A N 1
ATOM 880 C CA . LEU A 1 112 ? 2.070 5.580 -3.717 1.00 96.81 112 LEU A CA 1
ATOM 881 C C . LEU A 1 112 ? 3.439 6.231 -3.968 1.00 96.81 112 LEU A C 1
ATOM 883 O O . LEU A 1 112 ? 3.979 6.873 -3.067 1.00 96.81 112 LEU A O 1
ATOM 887 N N . LYS A 1 113 ? 3.976 6.154 -5.194 1.00 95.12 113 LYS A N 1
ATOM 888 C CA . LYS A 1 113 ? 5.215 6.849 -5.593 1.00 95.12 113 LYS A CA 1
ATOM 889 C C . LYS A 1 113 ? 5.082 8.367 -5.426 1.00 95.12 113 LYS A C 1
ATOM 891 O O . LYS A 1 113 ? 6.065 9.030 -5.092 1.00 95.12 113 LYS A O 1
ATOM 896 N N . ALA A 1 114 ? 3.884 8.927 -5.611 1.00 95.31 114 ALA A N 1
ATOM 897 C CA . ALA A 1 114 ? 3.603 10.337 -5.331 1.00 95.31 114 ALA A CA 1
ATOM 898 C C . ALA A 1 114 ? 3.544 10.654 -3.821 1.00 95.31 114 ALA A C 1
ATOM 900 O O . ALA A 1 114 ? 3.875 11.767 -3.417 1.00 95.31 114 ALA A O 1
ATOM 901 N N . LEU A 1 115 ? 3.196 9.677 -2.977 1.00 96.44 115 LEU A N 1
ATOM 902 C CA . LEU A 1 115 ? 3.171 9.814 -1.515 1.00 96.44 115 LEU A CA 1
ATOM 903 C C . LEU A 1 115 ? 4.543 9.629 -0.848 1.00 96.44 115 LEU A C 1
ATOM 905 O O . LEU A 1 115 ? 4.659 9.891 0.348 1.00 96.44 115 LEU A O 1
ATOM 909 N N . ARG A 1 116 ? 5.592 9.229 -1.585 1.00 95.50 116 ARG A N 1
ATOM 910 C CA . ARG A 1 116 ? 6.920 8.907 -1.022 1.00 95.50 116 ARG A CA 1
ATOM 911 C C . ARG A 1 116 ? 7.502 10.003 -0.124 1.00 95.50 116 ARG A C 1
ATOM 913 O O . ARG A 1 116 ? 8.084 9.696 0.906 1.00 95.50 116 ARG A O 1
ATOM 920 N N . ALA A 1 117 ? 7.303 11.273 -0.481 1.00 95.94 117 ALA A N 1
ATOM 921 C CA . ALA A 1 117 ? 7.799 12.397 0.310 1.00 95.94 117 ALA A CA 1
ATOM 922 C C . ALA A 1 117 ? 7.098 12.485 1.674 1.00 95.94 117 ALA A C 1
ATOM 924 O O . ALA A 1 117 ? 7.755 12.704 2.682 1.00 95.94 117 ALA A O 1
ATOM 925 N N . ALA A 1 118 ? 5.782 12.253 1.712 1.00 96.81 118 ALA A N 1
ATOM 926 C CA . ALA A 1 118 ? 5.022 12.217 2.957 1.00 96.81 118 ALA A CA 1
ATOM 927 C C . ALA A 1 118 ? 5.347 10.968 3.790 1.00 96.81 118 ALA A C 1
ATOM 929 O O . ALA A 1 118 ? 5.436 11.051 5.007 1.00 96.81 118 ALA A O 1
ATOM 930 N N . LEU A 1 119 ? 5.543 9.812 3.146 1.00 97.25 119 LEU A N 1
ATOM 931 C CA . LEU A 1 119 ? 5.921 8.565 3.824 1.00 97.25 119 LEU A CA 1
ATOM 932 C C . LEU A 1 119 ? 7.354 8.597 4.377 1.00 97.25 119 LEU A C 1
ATOM 934 O O . LEU A 1 119 ? 7.648 7.895 5.338 1.00 97.25 119 LEU A O 1
ATOM 938 N N . GLY A 1 120 ? 8.228 9.403 3.773 1.00 96.69 120 GLY A N 1
ATOM 939 C CA . GLY A 1 120 ? 9.592 9.656 4.233 1.00 96.69 120 GLY A CA 1
ATOM 940 C C . GLY A 1 120 ? 9.704 10.730 5.319 1.00 96.69 120 GLY A C 1
ATOM 941 O O . GLY A 1 120 ? 10.823 11.084 5.681 1.00 96.69 120 GLY A O 1
ATOM 942 N N . ASP A 1 121 ? 8.589 11.262 5.826 1.00 97.38 121 ASP A N 1
ATOM 943 C CA . ASP A 1 121 ? 8.594 12.186 6.960 1.00 97.38 121 ASP A CA 1
ATOM 944 C C . ASP A 1 121 ? 8.744 11.400 8.281 1.00 97.38 121 ASP A C 1
ATOM 946 O O . ASP A 1 121 ? 7.850 10.621 8.636 1.00 97.38 121 ASP A O 1
ATOM 950 N N . PRO A 1 122 ? 9.840 11.586 9.044 1.00 95.25 122 PRO A N 1
ATOM 951 C CA . PRO A 1 122 ? 10.037 10.887 10.313 1.00 95.25 122 PRO A CA 1
ATOM 952 C C . PRO A 1 122 ? 9.008 11.278 11.384 1.00 95.25 122 PRO A C 1
ATOM 954 O O . PRO A 1 122 ? 8.823 10.528 12.342 1.00 95.25 122 PRO A O 1
ATOM 957 N N . ALA A 1 123 ? 8.330 12.420 11.236 1.00 96.62 123 ALA A N 1
ATOM 958 C CA . ALA A 1 123 ? 7.288 12.881 12.147 1.00 96.62 123 ALA A CA 1
ATOM 959 C C . ALA A 1 123 ? 5.881 12.383 11.765 1.00 96.62 123 ALA A C 1
ATOM 961 O O . ALA A 1 123 ? 4.914 12.741 12.439 1.00 96.62 123 ALA A O 1
ATOM 962 N N . LEU A 1 124 ? 5.741 11.568 10.709 1.00 97.44 124 LEU A N 1
ATOM 963 C CA . LEU A 1 124 ? 4.447 11.074 10.236 1.00 97.44 124 LEU A CA 1
ATOM 964 C C . LEU A 1 124 ? 3.722 10.243 11.320 1.00 97.44 124 LEU A C 1
ATOM 966 O O . LEU A 1 124 ? 4.184 9.143 11.652 1.00 97.44 124 LEU A O 1
ATOM 970 N N . PRO A 1 125 ? 2.551 10.694 11.819 1.00 97.94 125 PRO A N 1
ATOM 971 C CA . PRO A 1 125 ? 1.783 9.948 12.816 1.00 97.94 125 PRO A CA 1
ATOM 972 C C . PRO A 1 125 ? 1.283 8.603 12.283 1.00 97.94 125 PRO A C 1
ATOM 974 O O . PRO A 1 125 ? 1.033 8.446 11.083 1.00 97.94 125 PRO A O 1
ATOM 977 N N . ASN A 1 126 ? 1.063 7.638 13.177 1.00 98.19 126 ASN A N 1
ATOM 978 C CA . ASN A 1 126 ? 0.596 6.305 12.798 1.00 98.19 126 ASN A CA 1
ATOM 979 C C . ASN A 1 126 ? -0.815 6.337 12.209 1.00 98.19 126 ASN A C 1
ATOM 981 O O . ASN A 1 126 ? -1.075 5.645 11.230 1.00 98.19 126 ASN A O 1
ATOM 985 N N . SER A 1 127 ? -1.711 7.162 12.745 1.00 97.88 127 SER A N 1
ATOM 986 C CA . SER A 1 127 ? -3.047 7.375 12.182 1.00 97.88 127 SER A CA 1
ATOM 987 C C . SER A 1 127 ? -2.991 7.916 10.753 1.00 97.88 127 SER A C 1
ATOM 989 O O . SER A 1 127 ? -3.744 7.482 9.873 1.00 97.88 127 SER A O 1
ATOM 991 N N . ARG A 1 128 ? -2.055 8.835 10.480 1.00 98.12 128 ARG A N 1
ATOM 992 C CA . ARG A 1 128 ? -1.864 9.377 9.136 1.00 98.12 128 ARG A CA 1
ATOM 993 C C . ARG A 1 128 ? -1.278 8.327 8.201 1.00 98.12 128 ARG A C 1
ATOM 995 O O . ARG A 1 128 ? -1.798 8.168 7.103 1.00 98.12 128 ARG A O 1
ATOM 1002 N N . LEU A 1 129 ? -0.269 7.584 8.643 1.00 98.38 129 LEU A N 1
ATOM 1003 C CA . LEU A 1 129 ? 0.298 6.455 7.907 1.00 98.38 129 LEU A CA 1
ATOM 1004 C C . LEU A 1 129 ? -0.765 5.391 7.570 1.00 98.38 129 LEU A C 1
ATOM 1006 O O . LEU A 1 129 ? -0.871 4.986 6.414 1.00 98.38 129 LEU A O 1
ATOM 1010 N N . ASP A 1 130 ? -1.586 4.989 8.546 1.00 98.06 130 ASP A N 1
ATOM 1011 C CA . ASP A 1 130 ? -2.676 4.019 8.372 1.00 98.06 130 ASP A CA 1
ATOM 1012 C C . ASP A 1 130 ? -3.688 4.514 7.332 1.00 98.06 130 ASP A C 1
ATOM 1014 O O . ASP A 1 130 ? -3.981 3.804 6.374 1.00 98.06 130 ASP A O 1
ATOM 1018 N N . SER A 1 131 ? -4.150 5.765 7.445 1.00 96.88 131 SER A N 1
ATOM 1019 C CA . SER A 1 131 ? -5.103 6.344 6.485 1.00 96.88 131 SER A CA 1
ATOM 1020 C C . SER A 1 131 ? -4.533 6.534 5.075 1.00 96.88 131 SER A C 1
ATOM 1022 O O . SER A 1 131 ? -5.274 6.400 4.101 1.00 96.88 131 SER A O 1
ATOM 1024 N N . LEU A 1 132 ? -3.235 6.832 4.946 1.00 97.94 132 LEU A N 1
ATOM 1025 C CA . LEU A 1 132 ? -2.570 6.966 3.651 1.00 97.94 132 LEU A CA 1
ATOM 1026 C C . LEU A 1 132 ? -2.417 5.615 2.951 1.00 97.94 132 LEU A C 1
ATOM 1028 O O . LEU A 1 132 ? -2.563 5.564 1.736 1.00 97.94 132 LEU A O 1
ATOM 1032 N N . LEU A 1 133 ? -2.129 4.535 3.683 1.00 98.25 133 LEU A N 1
ATOM 1033 C CA . LEU A 1 133 ? -1.838 3.227 3.086 1.00 98.25 133 LEU A CA 1
ATOM 1034 C C . LEU A 1 133 ? -3.052 2.285 3.010 1.00 98.25 133 LEU A C 1
ATOM 1036 O O . LEU A 1 133 ? -3.109 1.465 2.096 1.00 98.25 133 LEU A O 1
ATOM 1040 N N . ALA A 1 134 ? -4.053 2.431 3.887 1.00 96.81 134 ALA A N 1
ATOM 1041 C CA . ALA A 1 134 ? -5.260 1.591 3.921 1.00 96.81 134 ALA A CA 1
ATOM 1042 C C . ALA A 1 134 ? -6.032 1.445 2.592 1.00 96.81 134 ALA A C 1
ATOM 1044 O O . ALA A 1 134 ? -6.578 0.363 2.361 1.00 96.81 134 ALA A O 1
ATOM 1045 N N . PRO A 1 135 ? -6.097 2.456 1.701 1.00 97.00 135 PRO A N 1
ATOM 1046 C CA . PRO A 1 135 ? -6.783 2.309 0.416 1.00 97.00 135 PRO A CA 1
ATOM 1047 C C . PRO A 1 135 ? -6.076 1.383 -0.586 1.00 97.00 135 PRO A C 1
ATOM 1049 O O . PRO A 1 135 ? -6.691 0.982 -1.577 1.00 97.00 135 PRO A O 1
ATOM 1052 N N . TYR A 1 136 ? -4.796 1.069 -0.370 1.00 97.31 136 TYR A N 1
ATOM 1053 C CA . TYR A 1 136 ? -3.958 0.364 -1.337 1.00 97.31 136 TYR A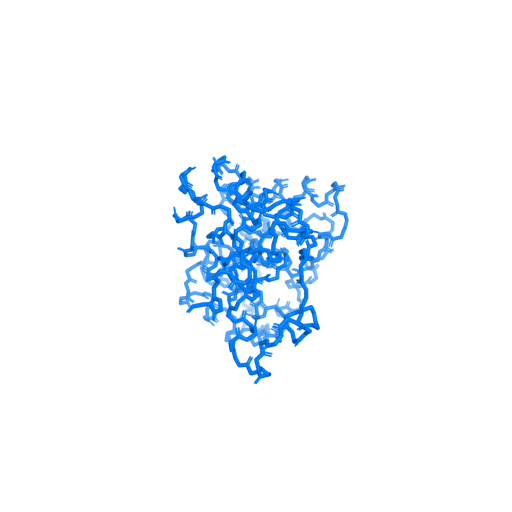 CA 1
ATOM 1054 C C . TYR A 1 136 ? -3.816 -1.123 -1.009 1.00 97.31 136 TYR A C 1
ATOM 1056 O O . TYR A 1 136 ? -3.842 -1.552 0.146 1.00 97.31 136 TYR A O 1
ATOM 1064 N N . ARG A 1 137 ? -3.638 -1.939 -2.053 1.00 94.69 137 ARG A N 1
ATOM 1065 C CA . ARG A 1 137 ? -3.351 -3.366 -1.887 1.00 94.69 137 ARG A CA 1
ATOM 1066 C C . ARG A 1 137 ? -1.929 -3.578 -1.379 1.00 94.69 137 ARG A C 1
ATOM 1068 O O . ARG A 1 137 ? -1.028 -2.806 -1.703 1.00 94.69 137 ARG A O 1
ATOM 1075 N N . VAL A 1 138 ? -1.726 -4.676 -0.649 1.00 93.25 138 VAL A N 1
ATOM 1076 C CA . VAL A 1 138 ? -0.403 -5.063 -0.128 1.00 93.25 138 VAL A CA 1
ATOM 1077 C C . VAL A 1 138 ? 0.601 -5.157 -1.258 1.00 93.25 138 VAL A C 1
ATOM 1079 O O . VAL A 1 138 ? 1.692 -4.630 -1.128 1.00 93.25 138 VAL A O 1
ATOM 1082 N N . GLU A 1 139 ? 0.210 -5.731 -2.395 1.00 91.38 139 GLU A N 1
ATOM 1083 C CA . GLU A 1 139 ? 1.090 -5.879 -3.549 1.00 91.38 139 GLU A CA 1
ATOM 1084 C C . GLU A 1 139 ? 1.663 -4.537 -4.028 1.00 91.38 139 GLU A C 1
ATOM 1086 O O . GLU A 1 139 ? 2.855 -4.448 -4.308 1.00 91.38 139 GLU A O 1
ATOM 1091 N N . ALA A 1 140 ? 0.846 -3.479 -4.088 1.00 94.69 140 ALA A N 1
ATOM 1092 C CA . ALA A 1 140 ? 1.301 -2.150 -4.500 1.00 94.69 140 ALA A CA 1
ATOM 1093 C C . ALA A 1 140 ? 2.245 -1.526 -3.463 1.00 94.69 140 ALA A C 1
ATOM 1095 O O . ALA A 1 140 ? 3.262 -0.929 -3.818 1.00 94.69 140 ALA A O 1
ATOM 1096 N N . ILE A 1 141 ? 1.920 -1.700 -2.180 1.00 95.88 141 ILE A N 1
ATOM 1097 C CA . ILE A 1 141 ? 2.737 -1.226 -1.060 1.00 95.88 141 ILE A CA 1
ATOM 1098 C C . ILE A 1 141 ? 4.094 -1.939 -1.056 1.00 95.88 141 ILE A C 1
ATOM 1100 O O . ILE A 1 141 ? 5.120 -1.283 -0.904 1.00 95.88 141 ILE A O 1
ATOM 1104 N N . THR A 1 142 ? 4.122 -3.252 -1.290 1.00 91.94 142 THR A N 1
ATOM 1105 C CA . THR A 1 142 ? 5.353 -4.047 -1.354 1.00 91.94 142 THR A CA 1
ATOM 1106 C C . THR A 1 142 ? 6.241 -3.639 -2.529 1.00 91.94 142 THR A C 1
ATOM 1108 O O . THR A 1 142 ? 7.453 -3.553 -2.355 1.00 91.94 142 THR A O 1
ATOM 1111 N N . VAL A 1 143 ? 5.675 -3.325 -3.703 1.00 92.31 143 VAL A N 1
ATOM 1112 C CA . VAL A 1 143 ? 6.458 -2.784 -4.833 1.00 92.31 143 VAL A CA 1
ATOM 1113 C C . VAL A 1 143 ? 7.214 -1.523 -4.408 1.00 92.31 143 VAL A C 1
ATOM 1115 O O . VAL A 1 143 ? 8.419 -1.429 -4.626 1.00 92.31 143 VAL A O 1
ATOM 1118 N N . VAL A 1 144 ? 6.528 -0.580 -3.758 1.00 94.31 144 VAL A N 1
ATOM 1119 C CA . VAL A 1 144 ? 7.132 0.679 -3.290 1.00 94.31 144 VAL A CA 1
ATOM 1120 C C . VAL A 1 144 ? 8.138 0.415 -2.173 1.00 94.31 144 VAL A C 1
ATOM 1122 O O . VAL A 1 144 ? 9.224 0.981 -2.190 1.00 94.31 144 VAL A O 1
ATOM 1125 N N . GLN A 1 145 ? 7.824 -0.495 -1.247 1.00 92.25 145 GLN A N 1
ATOM 1126 C CA . GLN A 1 145 ? 8.738 -0.904 -0.183 1.00 92.25 145 GLN A CA 1
ATOM 1127 C C . GLN A 1 145 ? 10.063 -1.414 -0.746 1.00 92.25 145 GLN A C 1
ATOM 1129 O O . GLN A 1 145 ? 11.112 -1.006 -0.263 1.00 92.25 145 GLN A O 1
ATOM 1134 N N . ILE A 1 146 ? 10.021 -2.299 -1.746 1.00 88.88 146 ILE A N 1
ATOM 1135 C CA . ILE A 1 146 ? 11.209 -2.871 -2.392 1.00 88.88 146 ILE A CA 1
ATOM 1136 C C . ILE A 1 146 ? 11.955 -1.802 -3.200 1.00 88.88 146 ILE A C 1
ATOM 1138 O O . ILE A 1 146 ? 13.186 -1.752 -3.177 1.00 88.88 146 ILE A O 1
ATOM 1142 N N . ALA A 1 147 ? 11.225 -0.945 -3.914 1.00 89.81 147 ALA A N 1
ATOM 1143 C CA . ALA A 1 147 ? 11.827 0.069 -4.768 1.00 89.81 147 ALA A CA 1
ATOM 1144 C C . ALA A 1 147 ? 12.528 1.193 -3.983 1.00 89.81 147 ALA A C 1
ATOM 1146 O O . ALA A 1 147 ? 13.549 1.703 -4.443 1.00 89.81 147 ALA A O 1
ATOM 1147 N N . GLU A 1 148 ? 12.015 1.535 -2.799 1.00 91.00 148 GLU A N 1
ATOM 1148 C CA . GLU A 1 148 ? 12.484 2.631 -1.937 1.00 91.00 148 GLU A CA 1
ATOM 1149 C C . GLU A 1 148 ? 13.302 2.136 -0.725 1.00 91.00 148 GLU A C 1
ATOM 1151 O O . GLU A 1 148 ? 13.423 2.843 0.271 1.00 91.00 148 GLU A O 1
ATOM 1156 N N . GLN A 1 149 ? 13.883 0.929 -0.783 1.00 85.06 149 GLN A N 1
ATOM 1157 C CA . GLN A 1 149 ? 14.652 0.335 0.330 1.00 85.06 149 GLN A CA 1
ATOM 1158 C C . GLN A 1 149 ? 15.823 1.195 0.844 1.00 85.06 149 GLN A C 1
ATOM 1160 O O . GLN A 1 149 ? 16.264 0.984 1.963 1.00 85.06 149 GLN A O 1
ATOM 1165 N N . GLU A 1 150 ? 16.348 2.130 0.046 1.00 87.12 150 GLU A N 1
ATOM 1166 C CA . GLU A 1 150 ? 17.433 3.040 0.466 1.00 87.12 150 GLU A CA 1
ATOM 1167 C C . GLU A 1 150 ? 16.950 4.201 1.339 1.00 87.12 150 GLU A C 1
ATOM 1169 O O . GLU A 1 150 ? 17.754 4.889 1.963 1.00 87.12 150 GLU A O 1
ATOM 1174 N N . ASN A 1 151 ? 15.641 4.436 1.384 1.00 91.62 151 ASN A N 1
ATOM 1175 C CA . ASN A 1 151 ? 15.042 5.413 2.270 1.00 91.62 151 ASN A CA 1
ATOM 1176 C C . ASN A 1 151 ? 14.584 4.708 3.551 1.00 91.62 151 ASN A C 1
ATOM 1178 O O . ASN A 1 151 ? 13.441 4.259 3.641 1.00 91.62 151 ASN A O 1
ATOM 1182 N N . ASP A 1 152 ? 15.472 4.634 4.546 1.00 93.94 152 ASP A N 1
ATOM 1183 C CA . ASP A 1 152 ? 15.219 3.941 5.819 1.00 93.94 152 ASP A CA 1
ATOM 1184 C C . ASP A 1 152 ? 13.945 4.428 6.526 1.00 93.94 152 ASP A C 1
ATOM 1186 O O . ASP A 1 152 ? 13.214 3.634 7.123 1.00 93.94 152 ASP A O 1
ATOM 1190 N N . VAL A 1 153 ? 13.639 5.728 6.434 1.00 96.94 153 VAL A N 1
ATOM 1191 C CA . VAL A 1 153 ? 12.444 6.318 7.055 1.00 96.94 153 VAL A CA 1
ATOM 1192 C C . VAL A 1 153 ? 11.178 5.804 6.372 1.00 96.94 153 VAL A C 1
ATOM 1194 O O . VAL A 1 153 ? 10.274 5.300 7.042 1.00 96.94 153 VAL A O 1
ATOM 1197 N N . LEU A 1 154 ? 11.128 5.868 5.039 1.00 96.94 154 LEU A N 1
ATOM 1198 C CA . LEU A 1 154 ? 9.998 5.378 4.248 1.00 96.94 154 LEU A CA 1
ATOM 1199 C C . LEU A 1 154 ? 9.847 3.858 4.387 1.00 96.94 154 LEU A C 1
ATOM 1201 O O . LEU A 1 154 ? 8.748 3.366 4.655 1.00 96.94 154 LEU A O 1
ATOM 1205 N N . ALA A 1 155 ? 10.940 3.105 4.249 1.00 93.44 155 ALA A N 1
ATOM 1206 C CA . ALA A 1 155 ? 10.947 1.653 4.389 1.00 93.44 155 ALA A CA 1
ATOM 1207 C C . ALA A 1 155 ? 10.483 1.227 5.793 1.00 93.44 155 ALA A C 1
ATOM 1209 O O . ALA A 1 155 ? 9.659 0.315 5.927 1.00 93.44 155 ALA A O 1
ATOM 1210 N N . GLY A 1 156 ? 10.934 1.934 6.834 1.00 95.69 156 GLY A N 1
ATOM 1211 C CA . GLY A 1 156 ? 10.488 1.754 8.213 1.00 95.69 156 GLY A CA 1
ATOM 1212 C C . GLY A 1 156 ? 9.009 2.091 8.417 1.00 95.69 156 GLY A C 1
ATOM 1213 O O . GLY A 1 156 ? 8.308 1.358 9.117 1.00 95.69 156 GLY A O 1
ATOM 1214 N N . ALA A 1 157 ? 8.496 3.148 7.779 1.00 97.88 157 ALA A N 1
ATOM 1215 C CA . ALA A 1 157 ? 7.076 3.495 7.809 1.00 97.88 157 ALA A CA 1
ATOM 1216 C C . ALA A 1 157 ? 6.210 2.408 7.155 1.00 97.88 157 ALA A C 1
ATOM 1218 O O . ALA A 1 157 ? 5.247 1.941 7.764 1.00 97.88 157 ALA A O 1
ATOM 1219 N N . ILE A 1 158 ? 6.579 1.931 5.963 1.00 97.31 158 ILE A N 1
ATOM 1220 C CA . ILE A 1 158 ? 5.846 0.846 5.299 1.00 97.31 158 ILE A CA 1
ATOM 1221 C C . ILE A 1 158 ? 5.910 -0.448 6.122 1.00 97.31 158 ILE A C 1
ATOM 1223 O O . ILE A 1 158 ? 4.880 -1.093 6.319 1.00 97.31 158 ILE A O 1
ATOM 1227 N N . SER A 1 159 ? 7.081 -0.806 6.658 1.00 95.44 159 SER A N 1
ATOM 1228 C CA . SER A 1 159 ? 7.228 -1.985 7.521 1.00 95.44 159 SER A CA 1
ATOM 1229 C C . SER A 1 159 ? 6.343 -1.889 8.769 1.00 95.44 159 SER A C 1
ATOM 1231 O O . SER A 1 159 ? 5.618 -2.831 9.093 1.00 95.44 159 SER A O 1
ATOM 1233 N N . ARG A 1 160 ? 6.322 -0.724 9.433 1.00 97.25 160 ARG A N 1
ATOM 1234 C CA . ARG A 1 160 ? 5.443 -0.457 10.581 1.00 97.25 160 ARG A CA 1
ATOM 1235 C C . ARG A 1 160 ? 3.970 -0.593 10.206 1.00 97.25 160 ARG A C 1
ATOM 1237 O O . ARG A 1 160 ? 3.204 -1.205 10.948 1.00 97.25 160 ARG A O 1
ATOM 1244 N N . TYR A 1 161 ? 3.565 -0.075 9.050 1.00 98.19 161 TYR A N 1
ATOM 1245 C CA . TYR A 1 161 ? 2.196 -0.237 8.577 1.00 98.19 161 TYR A CA 1
ATOM 1246 C C . TYR A 1 161 ? 1.837 -1.711 8.353 1.00 98.19 161 TYR A C 1
ATOM 1248 O O . TYR A 1 161 ? 0.847 -2.180 8.908 1.00 98.19 161 TYR A O 1
ATOM 1256 N N . LEU A 1 162 ? 2.640 -2.451 7.583 1.00 95.81 162 LEU A N 1
ATOM 1257 C CA . LEU A 1 162 ? 2.337 -3.836 7.214 1.00 95.81 162 LEU A CA 1
ATOM 1258 C C . LEU A 1 162 ? 2.328 -4.787 8.418 1.00 95.81 162 LEU A C 1
ATOM 1260 O O . LEU A 1 162 ? 1.475 -5.672 8.471 1.00 95.81 162 LEU A O 1
ATOM 1264 N N . ASN A 1 163 ? 3.235 -4.586 9.379 1.00 95.88 163 ASN A N 1
ATOM 1265 C CA . ASN A 1 163 ? 3.454 -5.520 10.487 1.00 95.88 163 ASN A CA 1
ATOM 1266 C C . ASN A 1 163 ? 2.741 -5.133 11.789 1.00 95.88 163 ASN A C 1
ATOM 1268 O O . ASN A 1 163 ? 2.496 -6.003 12.620 1.00 95.88 163 ASN A O 1
ATOM 1272 N N . VAL A 1 164 ? 2.413 -3.851 11.987 1.00 96.81 164 VAL A N 1
ATOM 1273 C CA . VAL A 1 164 ? 1.816 -3.358 13.241 1.00 96.81 164 VAL A CA 1
ATOM 1274 C C . VAL A 1 164 ? 0.428 -2.783 13.005 1.00 96.81 164 VAL A C 1
ATOM 1276 O O . VAL A 1 164 ? -0.537 -3.265 13.590 1.00 96.81 164 VAL A O 1
ATOM 1279 N N . LEU A 1 165 ? 0.299 -1.774 12.139 1.00 97.81 165 LEU A N 1
ATOM 1280 C CA . LEU A 1 165 ? -0.962 -1.034 11.999 1.00 97.81 165 LEU A CA 1
ATOM 1281 C C . LEU A 1 165 ? -2.016 -1.843 11.245 1.00 97.81 165 LEU A C 1
ATOM 1283 O O . LEU A 1 165 ? -3.125 -2.025 11.732 1.00 97.81 165 LEU A O 1
ATOM 1287 N N . ARG A 1 166 ? -1.685 -2.390 10.078 1.00 96.69 166 ARG A N 1
ATOM 1288 C CA . ARG A 1 166 ? -2.615 -3.160 9.248 1.00 96.69 166 ARG A CA 1
ATOM 1289 C C . ARG A 1 166 ? -3.229 -4.382 9.958 1.00 96.69 166 ARG A C 1
ATOM 1291 O O . ARG A 1 166 ? -4.439 -4.556 9.816 1.00 96.69 166 ARG A O 1
ATOM 1298 N N . PRO A 1 167 ? -2.480 -5.215 10.713 1.00 96.75 167 PRO A N 1
ATOM 1299 C CA . PRO A 1 167 ? -3.064 -6.339 11.451 1.00 96.75 167 PRO A CA 1
ATOM 1300 C C . PRO A 1 167 ? -3.746 -5.937 12.769 1.00 96.75 167 PRO A C 1
ATOM 1302 O O . PRO A 1 167 ? -4.383 -6.783 13.396 1.00 96.75 167 PRO A O 1
ATOM 1305 N N . LEU A 1 168 ? -3.632 -4.677 13.206 1.00 95.12 168 LEU A N 1
ATOM 1306 C CA . LEU A 1 168 ? -4.231 -4.196 14.448 1.00 95.12 168 LEU A CA 1
ATOM 1307 C C . LEU A 1 168 ? -5.758 -4.341 14.399 1.00 95.12 168 LEU A C 1
ATOM 1309 O O . L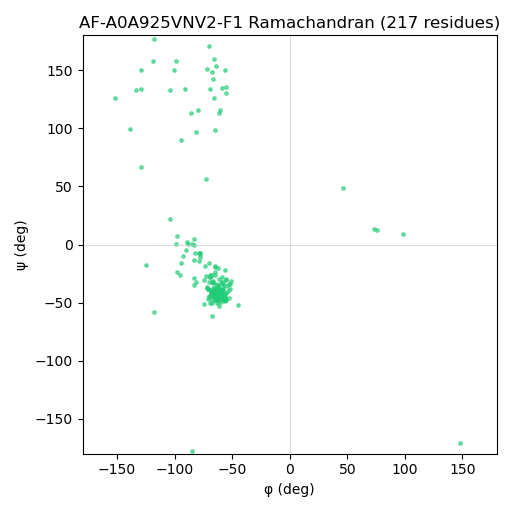EU A 1 168 ? -6.430 -3.660 13.620 1.00 95.12 168 LEU A O 1
ATOM 1313 N N . ALA A 1 169 ? -6.312 -5.211 15.241 1.00 96.25 169 ALA A N 1
ATOM 1314 C CA . ALA A 1 169 ? -7.751 -5.420 15.321 1.00 96.25 169 ALA A CA 1
ATOM 1315 C C . ALA A 1 169 ? -8.447 -4.183 15.927 1.00 96.25 169 ALA A C 1
ATOM 1317 O O . ALA A 1 169 ? -7.985 -3.680 16.956 1.00 96.25 169 ALA A O 1
ATOM 1318 N N . PRO A 1 170 ? -9.556 -3.691 15.340 1.00 96.38 170 PRO A N 1
ATOM 1319 C CA . PRO A 1 170 ? -10.329 -2.601 15.927 1.00 96.38 170 PRO A CA 1
ATOM 1320 C C . PRO A 1 170 ? -10.833 -2.954 17.332 1.00 96.38 170 PRO A C 1
ATOM 1322 O O . PRO A 1 170 ? -11.388 -4.034 17.536 1.00 96.38 170 PRO A O 1
ATOM 1325 N N . LEU A 1 171 ? -10.698 -2.029 18.286 1.00 97.31 171 LEU A N 1
ATOM 1326 C CA . LEU A 1 171 ? -11.199 -2.211 19.662 1.00 97.31 171 LEU A CA 1
ATOM 1327 C C . LEU A 1 171 ? -12.733 -2.242 19.742 1.00 97.31 171 LEU A C 1
ATOM 1329 O O . LEU A 1 171 ? -13.311 -2.927 20.592 1.00 97.31 171 LEU A O 1
ATOM 1333 N N . LEU A 1 172 ? -13.381 -1.494 18.846 1.00 97.06 172 LEU A N 1
ATOM 1334 C CA . LEU A 1 172 ? -14.829 -1.406 18.703 1.00 97.06 172 LEU A CA 1
ATOM 1335 C C . LEU A 1 172 ? -15.232 -1.626 17.247 1.00 97.06 172 LEU A C 1
ATOM 1337 O O . LEU A 1 172 ? -14.503 -1.286 16.315 1.00 97.06 172 LEU A O 1
ATOM 1341 N N . ASN A 1 173 ? -16.429 -2.171 17.060 1.00 96.06 173 ASN A N 1
ATOM 1342 C CA . ASN A 1 173 ? -17.063 -2.321 15.757 1.00 96.06 173 ASN A CA 1
ATOM 1343 C C . ASN A 1 173 ? -18.382 -1.530 15.687 1.00 96.06 173 ASN A C 1
ATOM 1345 O O . ASN A 1 173 ? -18.839 -0.938 16.663 1.00 96.06 173 ASN A O 1
ATOM 1349 N N . GLY A 1 174 ? -19.027 -1.532 14.518 1.00 95.25 174 GLY A N 1
ATOM 1350 C CA . GLY A 1 174 ? -20.277 -0.795 14.321 1.00 95.25 174 GLY A CA 1
ATOM 1351 C C . GLY A 1 174 ? -21.406 -1.215 15.269 1.00 95.25 174 GLY A C 1
ATOM 1352 O O . GLY A 1 174 ? -22.172 -0.360 15.698 1.00 95.25 174 GLY A O 1
ATOM 1353 N N . ARG A 1 175 ? -21.502 -2.497 15.651 1.00 96.25 175 ARG A N 1
ATOM 1354 C CA . ARG A 1 175 ? -22.538 -2.972 16.588 1.00 96.25 175 ARG A CA 1
ATOM 1355 C C . ARG A 1 175 ? -22.338 -2.394 17.982 1.00 96.25 175 ARG A C 1
ATOM 1357 O O . ARG A 1 175 ? -23.322 -2.031 18.619 1.00 96.25 175 ARG A O 1
ATOM 1364 N N . ASP A 1 176 ? -21.087 -2.263 18.416 1.00 96.25 176 ASP A N 1
ATOM 1365 C CA . ASP A 1 176 ? -20.759 -1.647 19.701 1.00 96.25 176 ASP A CA 1
ATOM 1366 C C . ASP A 1 176 ? -21.256 -0.194 19.745 1.00 96.25 176 ASP A C 1
ATOM 1368 O O . ASP A 1 176 ? -21.922 0.209 20.695 1.00 96.25 176 ASP A O 1
ATOM 1372 N N . LEU A 1 177 ? -21.017 0.570 18.672 1.00 95.81 177 LEU A N 1
ATOM 1373 C CA . LEU A 1 177 ? -21.460 1.964 18.569 1.00 95.81 177 LEU A CA 1
ATOM 1374 C C . LEU A 1 177 ? -22.985 2.105 18.511 1.00 95.81 177 LEU A C 1
ATOM 1376 O O . LEU A 1 177 ? -23.549 2.992 19.150 1.00 95.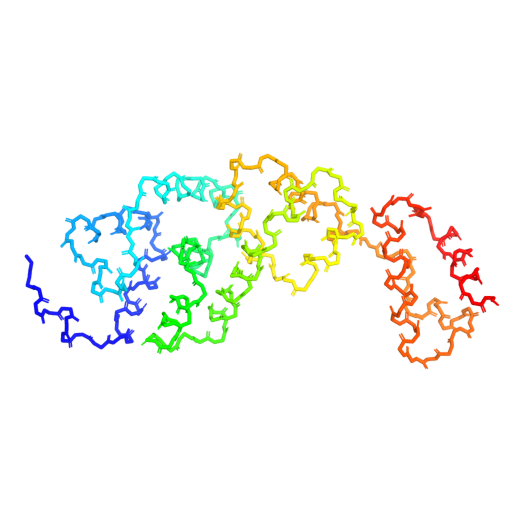81 177 LEU A O 1
ATOM 1380 N N . LEU A 1 178 ? -23.668 1.217 17.785 1.00 95.06 178 LEU A N 1
ATOM 1381 C CA . LEU A 1 178 ? -25.133 1.182 17.770 1.00 95.06 178 LEU A CA 1
ATOM 1382 C C . LEU A 1 178 ? -25.695 0.889 19.170 1.00 95.06 178 LEU A C 1
ATOM 1384 O O . LEU A 1 178 ? -26.656 1.530 19.589 1.00 95.06 178 LEU A O 1
ATOM 1388 N N . GLY A 1 179 ? -25.067 -0.027 19.916 1.00 94.38 179 GLY A N 1
ATOM 1389 C CA . GLY A 1 179 ? -25.426 -0.336 21.303 1.00 94.38 179 GLY A CA 1
ATOM 1390 C C . GLY A 1 179 ? -25.206 0.829 22.276 1.00 94.38 179 GLY A C 1
ATOM 1391 O O . GLY A 1 179 ? -25.921 0.935 23.267 1.00 94.38 179 GLY A O 1
ATOM 1392 N N . LEU A 1 180 ? -24.273 1.738 21.972 1.00 92.44 180 LEU A N 1
ATOM 1393 C CA . LEU A 1 180 ? -24.069 2.985 22.718 1.00 92.44 180 LEU A CA 1
ATOM 1394 C C . LEU A 1 180 ? -25.098 4.078 22.386 1.00 92.44 180 LEU A C 1
ATOM 1396 O O . LEU A 1 180 ? -25.115 5.108 23.054 1.00 92.44 180 LEU A O 1
ATOM 1400 N N . GLY A 1 181 ? -25.953 3.872 21.379 1.00 93.19 181 GLY A N 1
ATOM 1401 C CA . GLY A 1 181 ? -26.979 4.832 20.963 1.00 93.19 181 GLY A CA 1
ATOM 1402 C C . GLY A 1 181 ? -26.599 5.701 19.761 1.00 93.19 181 GLY A C 1
ATOM 1403 O O . GLY A 1 181 ? -27.336 6.630 19.424 1.00 93.19 181 GLY A O 1
ATOM 1404 N N . VAL A 1 182 ? -25.485 5.416 19.073 1.00 93.06 182 VAL A N 1
ATOM 1405 C CA . VAL A 1 182 ? -25.156 6.091 17.807 1.00 93.06 182 VAL A CA 1
ATOM 1406 C C . VAL A 1 182 ? -26.194 5.693 16.758 1.00 93.06 182 VAL A C 1
ATOM 1408 O O . VAL A 1 182 ? -26.406 4.508 16.508 1.00 93.06 182 VAL A O 1
ATOM 1411 N N . ARG A 1 183 ? -26.852 6.666 16.109 1.00 91.69 183 ARG A N 1
ATOM 1412 C CA . ARG A 1 183 ? -27.834 6.328 15.062 1.00 91.69 183 ARG A CA 1
ATOM 1413 C C . ARG A 1 183 ? -27.134 5.694 13.849 1.00 91.69 183 ARG A C 1
ATOM 1415 O O . ARG A 1 183 ? -26.044 6.151 13.490 1.00 91.69 183 ARG A O 1
ATOM 1422 N N . PRO A 1 184 ? -27.748 4.695 13.191 1.00 93.69 184 PRO A N 1
ATOM 1423 C CA . PRO A 1 184 ? -27.213 4.124 11.959 1.00 93.69 184 PRO A CA 1
ATOM 1424 C C . PRO A 1 184 ? -26.989 5.199 10.887 1.00 93.69 184 PRO A C 1
ATOM 1426 O O . PRO A 1 184 ? -27.855 6.045 10.671 1.00 93.69 184 PRO A O 1
ATOM 1429 N N . GLY A 1 185 ? -25.842 5.160 10.204 1.00 94.00 185 GLY A N 1
ATOM 1430 C CA . GLY A 1 185 ? -25.518 6.090 9.119 1.00 94.00 185 GLY A CA 1
ATOM 1431 C C . GLY A 1 185 ? -24.022 6.418 9.013 1.00 94.00 185 GLY A C 1
ATOM 1432 O O . GLY A 1 185 ? -23.210 5.807 9.712 1.00 94.00 185 GLY A O 1
ATOM 1433 N N . PRO A 1 186 ? -23.643 7.403 8.174 1.00 94.12 186 PRO A N 1
ATOM 1434 C CA . PRO A 1 186 ? -22.246 7.792 7.929 1.00 94.12 186 PRO A CA 1
ATOM 1435 C C . PRO A 1 186 ? -21.456 8.152 9.195 1.00 94.12 186 PRO A C 1
ATOM 1437 O O . PRO A 1 186 ? -20.257 7.898 9.279 1.00 94.12 186 PRO A O 1
ATOM 1440 N N . GLN A 1 187 ? -22.141 8.675 10.211 1.00 92.56 187 GLN A N 1
ATOM 1441 C CA . GLN A 1 187 ? -21.582 8.984 11.528 1.00 92.56 187 GLN A CA 1
ATOM 1442 C C . GLN A 1 187 ? -20.960 7.776 12.247 1.00 92.56 187 GLN A C 1
ATOM 1444 O O . GLN A 1 187 ? -19.962 7.939 12.942 1.00 92.56 187 GLN A O 1
ATOM 1449 N N . VAL A 1 188 ? -21.487 6.559 12.044 1.00 95.50 188 VAL A N 1
ATOM 1450 C CA . VAL A 1 188 ? -20.886 5.332 12.598 1.00 95.50 188 VAL A CA 1
ATOM 1451 C C . VAL A 1 188 ? -19.505 5.117 11.983 1.00 95.50 188 VAL A C 1
ATOM 1453 O O . VAL A 1 188 ? -18.542 4.871 12.701 1.00 95.50 188 VAL A O 1
ATOM 1456 N N . GLY A 1 189 ? -19.391 5.259 10.659 1.00 94.12 189 GLY A N 1
ATOM 1457 C CA . GLY A 1 189 ? -18.115 5.139 9.953 1.00 94.12 189 GLY A CA 1
ATOM 1458 C C . GLY A 1 189 ? -17.120 6.226 10.358 1.00 94.12 189 GLY A C 1
ATOM 1459 O O . GLY A 1 189 ? -15.954 5.923 10.595 1.00 94.12 189 GLY A O 1
ATOM 1460 N N . ALA A 1 190 ? -17.586 7.470 10.504 1.00 94.69 190 ALA A N 1
ATOM 1461 C CA . ALA A 1 190 ? -16.754 8.580 10.964 1.00 94.69 190 ALA A CA 1
ATOM 1462 C C . ALA A 1 190 ? -16.193 8.333 12.374 1.00 94.69 190 ALA A C 1
ATOM 1464 O O . ALA A 1 190 ? -14.997 8.515 12.597 1.00 94.69 190 ALA A O 1
ATOM 1465 N N . LEU A 1 191 ? -17.025 7.852 13.304 1.00 96.06 191 LEU A N 1
ATOM 1466 C CA . LEU A 1 191 ? -16.586 7.543 14.663 1.00 96.06 191 LEU A CA 1
ATOM 1467 C C . LEU A 1 191 ? -15.642 6.332 14.702 1.00 96.06 191 LEU A C 1
ATOM 1469 O O . LEU A 1 191 ? -14.632 6.372 15.399 1.00 96.06 191 LEU A O 1
ATOM 1473 N N . LEU A 1 192 ? -15.896 5.285 13.907 1.00 96.25 192 LEU A N 1
ATOM 1474 C CA . LEU A 1 192 ? -14.957 4.163 13.771 1.00 96.25 192 LEU A CA 1
ATOM 1475 C C . LEU A 1 192 ? -13.599 4.612 13.221 1.00 96.25 192 LEU A C 1
ATOM 1477 O O . LEU A 1 192 ? -12.573 4.133 13.694 1.00 96.25 192 LEU A O 1
ATOM 1481 N N . ALA A 1 193 ? -13.573 5.541 12.262 1.00 95.31 193 ALA A N 1
ATOM 1482 C CA . ALA A 1 193 ? -12.329 6.091 11.731 1.00 95.31 193 ALA A CA 1
ATOM 1483 C C . ALA A 1 193 ? -11.556 6.903 12.787 1.00 95.31 193 ALA A C 1
ATOM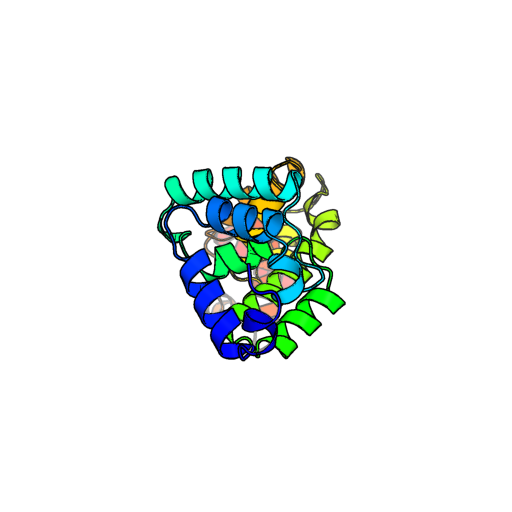 1485 O O . ALA A 1 193 ? -10.337 6.775 12.881 1.00 95.31 193 ALA A O 1
ATOM 1486 N N . GLN A 1 194 ? -12.251 7.685 13.620 1.00 96.12 194 GLN A N 1
ATOM 1487 C CA . GLN A 1 194 ? -11.634 8.413 14.738 1.00 96.12 194 GLN A CA 1
ATOM 1488 C C . GLN A 1 194 ? -11.063 7.461 15.794 1.00 96.12 194 GLN A C 1
ATOM 1490 O O . GLN A 1 194 ? -9.920 7.626 16.216 1.00 96.12 194 GLN A O 1
ATOM 1495 N N . LEU A 1 195 ? -11.819 6.427 16.173 1.00 97.44 195 LEU A N 1
ATOM 1496 C CA . LEU A 1 195 ? -11.358 5.397 17.106 1.00 97.44 195 LEU A CA 1
ATOM 1497 C C . LEU A 1 195 ? -10.155 4.632 16.547 1.00 97.44 195 LEU A C 1
ATOM 1499 O O . LEU A 1 195 ? -9.197 4.380 17.272 1.00 97.44 195 LEU A O 1
ATOM 1503 N N . ARG A 1 196 ? -10.172 4.310 15.249 1.00 97.12 196 ARG A N 1
ATOM 1504 C CA . ARG A 1 196 ? -9.047 3.681 14.550 1.00 97.12 196 ARG A CA 1
ATOM 1505 C C . ARG A 1 196 ? -7.799 4.562 14.579 1.00 97.12 196 ARG A C 1
ATOM 1507 O O . ARG A 1 196 ? -6.721 4.053 14.866 1.00 97.12 196 ARG A O 1
ATOM 1514 N N . ALA A 1 197 ? -7.943 5.860 14.318 1.00 97.75 197 ALA A N 1
ATOM 1515 C CA . ALA A 1 197 ? -6.841 6.815 14.386 1.00 97.75 197 ALA A CA 1
ATOM 1516 C C . ALA A 1 197 ? -6.259 6.906 15.805 1.00 97.75 197 ALA A C 1
ATOM 1518 O O . ALA A 1 197 ? -5.054 6.743 15.982 1.00 97.75 197 ALA A O 1
ATOM 1519 N N . ALA A 1 198 ? -7.116 7.066 16.817 1.00 97.88 198 ALA A N 1
ATOM 1520 C CA . ALA A 1 198 ? -6.703 7.095 18.218 1.00 97.88 198 ALA A CA 1
ATOM 1521 C C . ALA A 1 198 ? -5.982 5.801 18.632 1.00 97.88 198 ALA A C 1
ATOM 1523 O O . ALA A 1 198 ? -4.973 5.850 19.330 1.00 97.88 198 ALA A O 1
ATOM 1524 N N . GLN A 1 199 ? -6.464 4.647 18.165 1.00 98.19 199 GLN A N 1
ATOM 1525 C CA . GLN A 1 199 ? -5.828 3.360 18.425 1.00 98.19 199 GLN A CA 1
ATOM 1526 C C . GLN A 1 199 ? -4.462 3.242 17.734 1.00 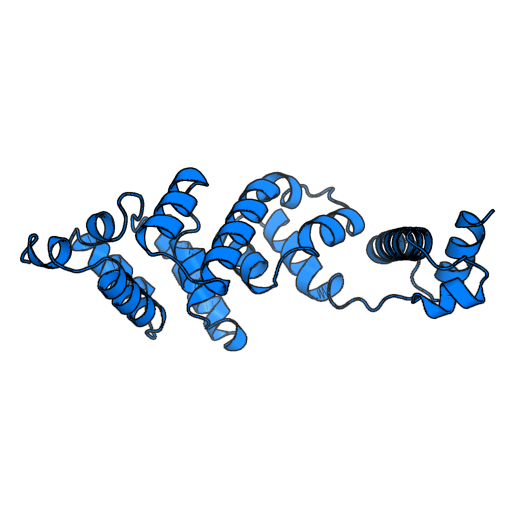98.19 199 GLN A C 1
ATOM 1528 O O . GLN A 1 199 ? -3.499 2.793 18.350 1.00 98.19 199 GLN A O 1
ATOM 1533 N N . ALA A 1 200 ? -4.356 3.660 16.470 1.00 97.69 200 ALA A N 1
ATOM 1534 C CA . ALA A 1 200 ? -3.103 3.635 15.714 1.00 97.69 200 ALA A CA 1
ATOM 1535 C C . ALA A 1 200 ? -2.015 4.510 16.364 1.00 97.69 200 ALA A C 1
ATOM 1537 O O . ALA A 1 200 ? -0.844 4.125 16.388 1.00 97.69 200 ALA A O 1
ATOM 1538 N N . ASP A 1 201 ? -2.406 5.655 16.927 1.00 98.06 201 ASP A N 1
ATOM 1539 C CA . ASP A 1 201 ? -1.514 6.567 17.651 1.00 98.06 201 ASP A CA 1
ATOM 1540 C C . ASP A 1 201 ? -1.283 6.163 19.122 1.00 98.06 201 ASP A C 1
ATOM 1542 O O . ASP A 1 201 ? -0.537 6.833 19.831 1.00 98.06 201 ASP A O 1
ATOM 1546 N N . GLY A 1 202 ? -1.896 5.072 19.597 1.00 97.06 202 GLY A N 1
ATOM 1547 C CA . GLY A 1 202 ? -1.746 4.588 20.974 1.00 97.06 202 GLY A CA 1
ATOM 1548 C C . GLY A 1 202 ? -2.466 5.430 22.033 1.00 97.06 202 GLY A C 1
ATOM 1549 O O . GLY A 1 202 ? -2.227 5.242 23.221 1.00 97.06 202 GLY A O 1
ATOM 1550 N N . VAL A 1 203 ? -3.358 6.338 21.624 1.00 97.69 203 VAL A N 1
ATOM 1551 C CA . VAL A 1 203 ? -4.200 7.148 22.526 1.00 97.69 203 VAL A CA 1
ATOM 1552 C C . VAL A 1 203 ? -5.217 6.273 23.260 1.00 97.69 203 VAL A C 1
ATOM 1554 O O . VAL A 1 203 ? -5.570 6.559 24.400 1.00 97.69 203 VAL A O 1
ATOM 1557 N N . VAL A 1 204 ? -5.684 5.209 22.603 1.00 97.69 204 VAL A N 1
ATOM 1558 C CA . VAL A 1 204 ? -6.506 4.161 23.213 1.00 97.69 204 VAL A CA 1
ATOM 1559 C C . VAL A 1 204 ? -5.911 2.798 22.887 1.00 97.69 204 VAL A C 1
ATOM 1561 O O . VAL A 1 204 ? -5.554 2.509 21.746 1.00 97.69 204 VAL A O 1
ATOM 1564 N N . THR A 1 205 ? -5.808 1.946 23.893 1.00 96.94 205 THR A N 1
ATOM 1565 C CA . THR A 1 205 ? -5.217 0.606 23.796 1.00 96.94 205 THR A CA 1
ATOM 1566 C C . THR A 1 205 ? -6.175 -0.478 24.270 1.00 96.94 205 THR A C 1
ATOM 1568 O O . THR A 1 205 ? -6.012 -1.644 23.909 1.00 96.94 205 THR A O 1
ATOM 1571 N N . THR A 1 206 ? -7.213 -0.101 25.020 1.00 97.75 206 THR A N 1
ATOM 1572 C CA . THR A 1 206 ? -8.215 -1.026 25.547 1.00 97.75 206 THR A CA 1
ATOM 1573 C C . THR A 1 206 ? -9.618 -0.718 25.041 1.00 97.75 206 THR A C 1
ATOM 1575 O O . THR A 1 206 ? -9.950 0.394 24.624 1.00 97.75 206 THR A O 1
ATOM 1578 N N . ARG A 1 207 ? -10.482 -1.734 25.094 1.00 97.31 207 ARG A N 1
ATOM 1579 C CA . ARG A 1 207 ? -11.890 -1.586 24.726 1.00 97.31 207 ARG A CA 1
ATOM 1580 C C . ARG A 1 207 ? -12.601 -0.547 25.598 1.00 97.31 207 ARG A C 1
ATOM 1582 O O . ARG A 1 207 ? -13.393 0.220 25.063 1.00 97.31 207 ARG A O 1
ATOM 1589 N N . ASP A 1 208 ? -12.301 -0.496 26.893 1.00 97.25 208 ASP A N 1
ATOM 1590 C CA . ASP A 1 208 ? -12.929 0.449 27.822 1.00 97.25 208 ASP A CA 1
ATOM 1591 C C . ASP A 1 208 ? -12.533 1.898 27.510 1.00 97.25 208 ASP A C 1
ATOM 1593 O O . ASP A 1 208 ? -13.410 2.754 27.391 1.00 97.25 208 ASP A O 1
ATOM 1597 N N . GLU A 1 209 ? -11.250 2.159 27.239 1.00 97.88 209 GLU A N 1
ATOM 1598 C CA . GLU A 1 209 ? -10.775 3.473 26.773 1.00 97.88 209 GLU A CA 1
ATOM 1599 C C . GLU A 1 209 ? -11.462 3.893 25.464 1.00 97.88 209 GLU A C 1
ATOM 1601 O O . GLU A 1 209 ? -11.890 5.040 25.312 1.00 97.88 209 GLU A O 1
ATOM 1606 N N . ALA A 1 210 ? -11.628 2.958 24.523 1.00 97.00 210 ALA A N 1
ATOM 1607 C CA . ALA A 1 210 ? -12.330 3.221 23.271 1.00 97.00 210 ALA A CA 1
ATOM 1608 C C . ALA A 1 210 ? -13.825 3.533 23.490 1.00 97.00 210 ALA A C 1
ATOM 1610 O O . ALA A 1 210 ? -14.372 4.401 22.808 1.00 97.00 210 ALA A O 1
ATOM 1611 N N . LEU A 1 211 ? -14.493 2.871 24.445 1.00 96.56 211 LEU A N 1
ATOM 1612 C CA . LEU A 1 211 ? -15.888 3.160 24.809 1.00 96.56 211 LEU A CA 1
ATOM 1613 C C . LEU A 1 211 ? -16.028 4.551 25.436 1.00 96.56 211 LEU A C 1
ATOM 1615 O O . LEU A 1 211 ? -16.969 5.278 25.117 1.00 96.56 211 LEU A O 1
ATOM 1619 N N . GLU A 1 212 ? -15.109 4.933 26.321 1.00 95.94 212 GLU A N 1
ATOM 1620 C CA . GLU A 1 212 ? -15.091 6.273 26.911 1.00 95.94 212 GLU A CA 1
ATOM 1621 C C . GLU A 1 212 ? -14.872 7.355 25.857 1.00 95.94 212 GLU A C 1
ATOM 1623 O O . GLU A 1 212 ? -15.595 8.354 25.840 1.00 95.94 212 GLU A O 1
ATOM 1628 N N . LEU A 1 213 ? -13.916 7.143 24.951 1.00 95.88 213 LEU A N 1
ATOM 1629 C CA 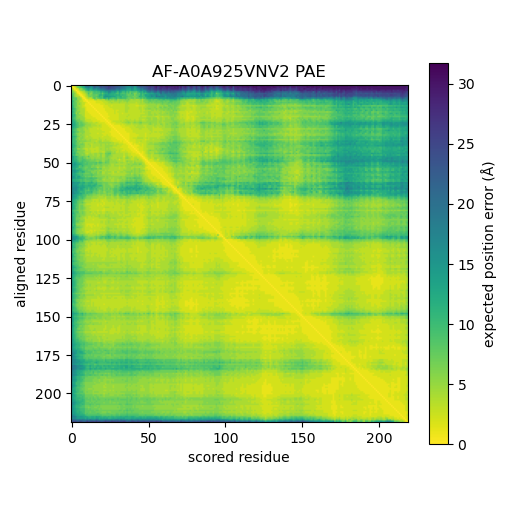. LEU A 1 213 ? -13.654 8.065 23.854 1.00 95.88 213 LEU A CA 1
ATOM 1630 C C . LEU A 1 213 ? -14.876 8.193 22.934 1.00 95.88 213 LEU A C 1
ATOM 1632 O O . LEU A 1 213 ? -15.276 9.306 22.599 1.00 95.88 213 LEU A O 1
ATOM 1636 N N . ALA A 1 214 ? -15.530 7.076 22.597 1.00 95.25 214 ALA A N 1
ATOM 1637 C CA . ALA A 1 214 ? -16.756 7.083 21.804 1.00 95.25 214 ALA A CA 1
ATOM 1638 C C . ALA A 1 214 ? -17.865 7.917 22.465 1.00 95.25 214 ALA A C 1
ATOM 1640 O O . ALA A 1 214 ? -18.478 8.748 21.801 1.00 95.25 214 ALA A O 1
ATOM 1641 N N . ARG A 1 215 ? -18.081 7.758 23.779 1.00 94.00 215 ARG A N 1
ATOM 1642 C CA . ARG A 1 215 ? -19.072 8.550 24.531 1.00 94.00 215 ARG A CA 1
ATOM 1643 C C . ARG A 1 215 ? -18.745 10.043 24.529 1.00 94.00 215 ARG A C 1
ATOM 1645 O O . ARG A 1 215 ? -19.657 10.847 24.367 1.00 94.00 215 ARG A O 1
ATOM 1652 N N . LYS A 1 216 ? -17.468 10.421 24.664 1.00 92.38 216 LYS A N 1
ATOM 1653 C CA . LYS A 1 216 ? -17.032 11.830 24.610 1.00 92.38 216 LYS A CA 1
ATOM 1654 C C . LYS A 1 216 ? -17.324 12.483 23.258 1.00 92.38 216 LYS A C 1
ATOM 1656 O O . LYS A 1 216 ? -17.665 13.654 23.232 1.00 92.38 216 LYS A O 1
ATOM 1661 N N . HIS A 1 217 ? -17.225 11.739 22.157 1.00 88.00 217 HIS A N 1
ATOM 1662 C CA . HIS A 1 217 ? -17.542 12.241 20.814 1.00 88.00 217 HIS A CA 1
ATOM 1663 C C . HIS A 1 217 ? -19.047 12.321 20.506 1.00 88.00 217 HIS A C 1
ATOM 1665 O O . HIS A 1 217 ? -19.425 12.874 19.474 1.00 88.00 217 HIS A O 1
ATOM 1671 N N . MET A 1 218 ? -19.901 11.746 21.359 1.00 81.94 218 MET A N 1
ATOM 1672 C CA . MET A 1 218 ? -21.361 11.789 21.221 1.00 81.94 218 MET A CA 1
ATOM 1673 C C . MET A 1 218 ? -22.018 12.934 22.005 1.00 81.94 218 MET A C 1
ATOM 1675 O O . MET A 1 218 ? -23.196 13.205 21.766 1.00 81.94 218 MET A O 1
ATOM 1679 N N . ALA A 1 219 ? -21.293 13.537 22.954 1.00 69.62 219 ALA A N 1
ATOM 1680 C CA . ALA A 1 219 ? -21.736 14.676 23.759 1.00 69.62 219 ALA A CA 1
ATOM 1681 C C . ALA A 1 219 ? -21.550 15.995 22.997 1.00 69.62 219 ALA A C 1
ATOM 1683 O O . ALA A 1 219 ? -22.448 16.857 23.123 1.00 69.62 219 ALA A O 1
#

Secondary structure (DSSP, 8-state):
--HHHHHTS-HHHHHHHHHHHHHSS-HHHHHHHHHHTT-HHHH-TT----HHHHHHHHHHHHHHHH-GGG--HHHHHHHHTTT--HHHHHHHHHHHT--HHHHHHHHHHHHHHHHHHHHT-TT--HHHHHHHHTTS-HHHHHHHHHHTTT-HHHHHHHHHIIIIITT---S--HHHHHHTTPPSSHHHHHHHHHHHHHHHTTS--SHHHHHHHHHHTT-

Mean predicted aligned error: 5.83 Å